Protein AF-A0A497J6I7-F1 (afdb_monomer_lite)

Secondary structure (DSSP, 8-state):
----EEEEEETT--S-EEES-EEESSSEEEEEES--S-EEES-EEES-SEEEEEE-SSGGGG--EE-TTSEETTEEEEEEES-EEEE--TT-SEEEEES-EEEEEEEEEEESSSEEEEEES-BS-EEEEEEEESSSEEEEEES-BS-EEES-EEES-SEEEEEES--S-EEES-EEES-SEEEEE-SS--B----TTT---EETT------EETTTT-EES--SB-SSPEEPBSSS--EESS-BSS---

Radius of gyration: 18.6 Å; chains: 1; bounding box: 42×43×58 Å

pLDDT: mean 95.36, std 8.93, range [33.88, 98.94]

Foldseek 3Di:
DPQFEAAEDEDPPECAEAAQEEAAQGCEAYEQYAYAAYAYAQYEFENHLAGYYFDDDDLRSLHYHYFQNYDYNNFGDAADEAEECEEDDQRHQAEHAGLYEAYEYANHEHESHQESYEAYNYENYEYAHYEQESHQEPYEHYCYEHYEYAHYEQEHHCESYEYHVYEHYEAFQYHQYHHVASYEHADYHYAQFPAPPRFGAEDNPDPADQQADDRQRPHGDGDQWGSQWAFHHHNHRYIRRTHGNDHGD

Sequence (249 aa):
MNTHWGITVATGSNCTIINNNTALNNACGIYFFETSNNTLTNNTMSGNDYNFGVGGDSLSQYIHNIDTSNKVDGKPVYYWIGRKDQQIPNDAGFVGIVNSANITVRDLTLTNNSAGVLLVYSSNSTIENVNASNNIYGIQLIDSDSNSLTNNTFSKNYYGVLLDSSSNNSIYHNNLINNTVQAQDNTGTNSWDNGYPSGGNYWSDYNGSDIFSGPYQNITGSDGIGDTPYNISGGAGAKDNYPLMEPWG

Structure (mmCIF, N/CA/C/O backbone):
data_AF-A0A497J6I7-F1
#
_entry.id   AF-A0A497J6I7-F1
#
loop_
_atom_site.group_PDB
_atom_site.id
_atom_site.type_symbol
_atom_site.label_atom_id
_atom_site.label_alt_id
_atom_site.label_comp_id
_atom_site.label_asym_id
_atom_site.label_entity_id
_atom_site.label_seq_id
_atom_site.pdbx_PDB_ins_code
_atom_site.Cartn_x
_atom_site.Cartn_y
_atom_site.Cartn_z
_atom_site.occupancy
_atom_site.B_iso_or_equiv
_atom_site.auth_seq_id
_atom_site.auth_comp_id
_atom_site.auth_asym_id
_atom_site.auth_atom_id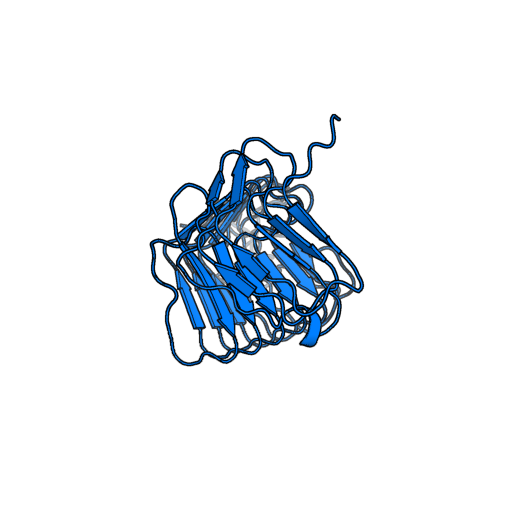
_atom_site.pdbx_PDB_model_num
ATOM 1 N N . MET A 1 1 ? -3.061 26.380 8.966 1.00 38.12 1 MET A N 1
ATOM 2 C CA . MET A 1 1 ? -3.428 24.980 9.250 1.00 38.12 1 MET A CA 1
ATOM 3 C C . MET A 1 1 ? -4.166 24.970 10.579 1.00 38.12 1 MET A C 1
ATOM 5 O O . MET A 1 1 ? -3.534 25.180 11.603 1.00 38.12 1 MET A O 1
ATOM 9 N N . ASN A 1 2 ? -5.497 24.874 10.553 1.00 33.88 2 ASN A N 1
ATOM 10 C CA . ASN A 1 2 ? -6.310 24.738 11.764 1.00 33.88 2 ASN A CA 1
ATOM 11 C C . ASN A 1 2 ? -6.364 23.248 12.114 1.00 33.88 2 ASN A C 1
ATOM 13 O O . ASN A 1 2 ? -6.991 22.477 11.395 1.00 33.88 2 ASN A O 1
ATOM 17 N N . THR A 1 3 ? -5.679 22.841 13.177 1.00 43.06 3 THR A N 1
ATOM 18 C CA . THR A 1 3 ? -5.607 21.449 13.638 1.00 43.06 3 THR A CA 1
ATOM 19 C C . THR A 1 3 ? -6.872 21.080 14.414 1.00 43.06 3 THR A C 1
ATOM 21 O O . THR A 1 3 ? -6.878 21.104 15.645 1.00 43.06 3 THR A O 1
ATOM 24 N N . HIS A 1 4 ? -7.962 20.775 13.712 1.00 59.72 4 HIS A N 1
ATOM 25 C CA . HIS A 1 4 ? -9.115 20.125 14.335 1.00 59.72 4 HIS A CA 1
ATOM 26 C C . HIS A 1 4 ? -8.846 18.622 14.331 1.00 59.72 4 HIS A C 1
ATOM 28 O O . HIS A 1 4 ? -8.881 17.993 13.278 1.00 59.72 4 HIS A O 1
ATOM 34 N N . TRP A 1 5 ? -8.492 18.070 15.486 1.00 65.88 5 TRP A N 1
ATOM 35 C CA . TRP A 1 5 ? -8.431 16.627 15.705 1.00 65.88 5 TRP A CA 1
ATOM 36 C C . TRP A 1 5 ? -9.809 16.161 16.180 1.00 65.88 5 TRP A C 1
ATOM 38 O O . TRP A 1 5 ? -10.416 16.837 17.009 1.00 65.88 5 TRP A O 1
ATOM 48 N N . GLY A 1 6 ? -10.293 15.029 15.671 1.00 73.69 6 GLY A N 1
ATOM 49 C CA . GLY A 1 6 ? -11.496 14.361 16.155 1.00 73.69 6 GLY A CA 1
ATOM 50 C C . GLY A 1 6 ? -11.226 13.711 17.510 1.00 73.69 6 GLY A C 1
ATOM 51 O O . GLY A 1 6 ? -11.365 14.346 18.551 1.00 73.69 6 GLY A O 1
ATOM 52 N N . ILE A 1 7 ? -10.810 12.445 17.511 1.00 79.44 7 ILE A N 1
ATOM 53 C CA . ILE A 1 7 ? -10.420 11.705 18.716 1.00 79.44 7 ILE A CA 1
ATOM 54 C C . ILE A 1 7 ? -9.030 11.111 18.505 1.00 79.44 7 ILE A C 1
ATOM 56 O O . ILE A 1 7 ? -8.859 10.110 17.812 1.00 79.44 7 ILE A O 1
ATOM 60 N N . THR A 1 8 ? -8.036 11.702 19.159 1.00 78.12 8 THR A N 1
ATOM 61 C CA . THR A 1 8 ? -6.690 11.127 19.234 1.00 78.12 8 THR A CA 1
ATOM 62 C C . THR A 1 8 ? -6.519 10.440 20.576 1.00 78.12 8 THR A C 1
ATOM 64 O O . THR A 1 8 ? -6.668 11.071 21.623 1.00 78.12 8 THR A O 1
ATOM 67 N N . VAL A 1 9 ? -6.177 9.154 20.549 1.00 75.88 9 VAL A N 1
ATOM 68 C CA . VAL A 1 9 ? -5.789 8.402 21.744 1.00 75.88 9 VAL A CA 1
ATOM 69 C C . VAL A 1 9 ? -4.299 8.133 21.653 1.00 75.88 9 VAL A C 1
ATOM 71 O O . VAL A 1 9 ? -3.846 7.347 20.823 1.00 75.88 9 VAL A O 1
ATOM 74 N N . ALA A 1 10 ? -3.548 8.846 22.486 1.00 77.12 10 ALA A N 1
ATOM 75 C CA . ALA A 1 10 ? -2.094 8.808 22.516 1.00 77.12 10 ALA A CA 1
ATOM 76 C C . ALA A 1 10 ? -1.575 8.144 23.800 1.00 77.12 10 ALA A C 1
ATOM 78 O O . ALA A 1 10 ? -2.287 8.087 24.811 1.00 77.12 10 ALA A O 1
ATOM 79 N N . THR A 1 11 ? -0.339 7.642 23.714 1.00 70.19 11 THR A N 1
ATOM 80 C CA . THR A 1 11 ? 0.597 7.221 24.776 1.00 70.19 11 THR A CA 1
ATOM 81 C C . THR A 1 11 ? 0.014 7.086 26.187 1.00 70.19 11 THR A C 1
ATOM 83 O O . THR A 1 11 ? -0.365 8.069 26.825 1.00 70.19 11 THR A O 1
ATOM 86 N N . GLY A 1 12 ? 0.014 5.862 26.722 1.00 60.34 12 GLY A N 1
ATOM 87 C CA . GLY A 1 12 ? -0.423 5.566 28.096 1.00 60.34 12 GLY A CA 1
ATOM 88 C C . GLY A 1 12 ? -1.932 5.345 28.263 1.00 60.34 12 GLY A C 1
ATOM 89 O O . GLY A 1 12 ? -2.361 4.838 29.299 1.00 60.34 12 GLY A O 1
ATOM 90 N N . SER A 1 13 ? -2.730 5.640 27.233 1.00 66.75 13 SER A N 1
ATOM 91 C CA . SER A 1 13 ? -4.175 5.384 27.202 1.00 66.75 13 SER A CA 1
ATOM 92 C C . SER A 1 13 ? -4.468 3.952 26.736 1.00 66.75 13 SER A C 1
ATOM 94 O O . SER A 1 13 ? -4.787 3.710 25.571 1.00 66.75 13 SER A O 1
ATOM 96 N N . ASN A 1 14 ? -4.316 2.993 27.649 1.00 73.06 14 ASN A N 1
ATOM 97 C CA . ASN A 1 14 ? -4.631 1.582 27.417 1.00 73.06 14 ASN A CA 1
ATOM 98 C C . ASN A 1 14 ? -5.998 1.228 28.011 1.00 73.06 14 ASN A C 1
ATOM 100 O O . ASN A 1 14 ? -6.396 1.798 29.027 1.00 73.06 14 ASN A O 1
ATOM 104 N N . CYS A 1 15 ? -6.687 0.249 27.423 1.00 75.62 15 CYS A N 1
ATOM 105 C CA . CYS A 1 15 ? -8.005 -0.210 27.889 1.00 75.62 15 CYS A CA 1
ATOM 106 C C . CYS A 1 15 ? -9.119 0.853 27.784 1.00 75.62 15 CYS A C 1
ATOM 108 O O . CYS A 1 15 ? -10.091 0.822 28.541 1.00 75.62 15 CYS A O 1
ATOM 110 N N . THR A 1 16 ? -9.002 1.788 26.839 1.00 80.81 16 THR A N 1
ATOM 111 C CA . THR A 1 16 ? -10.025 2.807 26.571 1.00 80.81 16 THR A CA 1
ATOM 112 C C . THR A 1 16 ? -11.168 2.210 25.754 1.00 80.81 16 THR A C 1
ATOM 114 O O . THR A 1 16 ? -10.933 1.524 24.757 1.00 80.81 16 THR A O 1
ATOM 117 N N . ILE A 1 17 ? -12.414 2.497 26.139 1.00 84.94 17 ILE A N 1
ATOM 118 C CA . ILE A 1 17 ? -13.605 2.178 25.341 1.00 84.94 17 ILE A CA 1
ATOM 119 C C . ILE A 1 17 ? -14.067 3.456 24.648 1.00 84.94 17 ILE A C 1
ATOM 121 O O . ILE A 1 17 ? -14.422 4.430 25.306 1.00 84.94 17 ILE A O 1
ATOM 125 N N . ILE A 1 18 ? -14.086 3.434 23.320 1.00 87.00 18 ILE A N 1
ATOM 126 C CA . ILE A 1 18 ? -14.566 4.529 22.483 1.00 87.00 18 ILE A CA 1
ATOM 127 C C . ILE A 1 18 ? -15.765 3.995 21.724 1.00 87.00 18 ILE A C 1
ATOM 129 O O . ILE A 1 18 ? -15.639 3.153 20.829 1.00 87.00 18 ILE A O 1
ATOM 133 N N . ASN A 1 19 ? -16.950 4.447 22.116 1.00 91.50 19 ASN A N 1
ATOM 134 C CA . ASN A 1 19 ? -18.178 3.996 21.496 1.00 91.50 19 ASN A CA 1
ATOM 135 C C . ASN A 1 19 ? -19.160 5.124 21.201 1.00 91.50 19 ASN A C 1
ATOM 137 O O . ASN A 1 19 ? -19.204 6.123 21.911 1.00 91.50 19 ASN A O 1
ATOM 141 N N . ASN A 1 20 ? -19.949 4.946 20.140 1.00 90.56 20 ASN A N 1
ATOM 142 C CA . ASN A 1 20 ? -21.012 5.875 19.741 1.00 90.56 20 ASN A CA 1
ATOM 143 C C . ASN A 1 20 ? -20.534 7.316 19.465 1.00 90.56 20 ASN A C 1
ATOM 145 O O . ASN A 1 20 ? -21.282 8.269 19.684 1.00 90.56 20 ASN A O 1
ATOM 149 N N . ASN A 1 21 ? -19.300 7.493 18.983 1.00 90.25 21 ASN A N 1
ATOM 150 C CA . ASN A 1 21 ? -18.771 8.807 18.617 1.00 90.25 21 ASN A CA 1
ATOM 151 C C . ASN A 1 21 ? -18.936 9.094 17.128 1.00 90.25 21 ASN A C 1
ATOM 153 O O . ASN A 1 21 ? -19.004 8.195 16.291 1.00 90.25 21 ASN A O 1
ATOM 157 N N . THR A 1 22 ? -18.971 10.380 16.796 1.00 91.88 22 THR A N 1
ATOM 158 C CA . THR A 1 22 ? -19.044 10.872 15.421 1.00 91.88 22 THR A CA 1
ATOM 159 C C . THR A 1 22 ? -17.959 11.924 15.215 1.00 91.88 22 THR A C 1
ATOM 161 O O . THR A 1 22 ? -18.029 13.004 15.795 1.00 91.88 22 THR A O 1
ATOM 164 N N . ALA A 1 23 ? -16.945 11.596 14.414 1.00 92.81 23 ALA A N 1
ATOM 165 C CA . ALA A 1 23 ? -15.8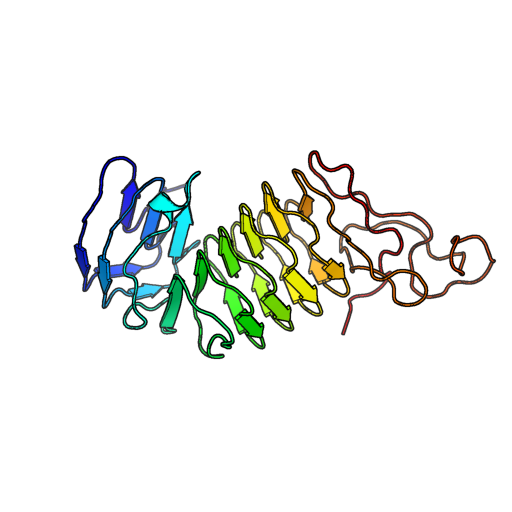38 12.479 14.058 1.00 92.81 23 ALA A CA 1
ATOM 166 C C . ALA A 1 23 ? -16.010 12.942 12.603 1.00 92.81 23 ALA A C 1
ATOM 168 O O . ALA A 1 23 ? -15.812 12.158 11.672 1.00 92.81 23 ALA A O 1
ATOM 169 N N . LEU A 1 24 ? -16.419 14.201 12.412 1.00 92.94 24 LEU A N 1
ATOM 170 C CA . LEU A 1 24 ? -16.745 14.765 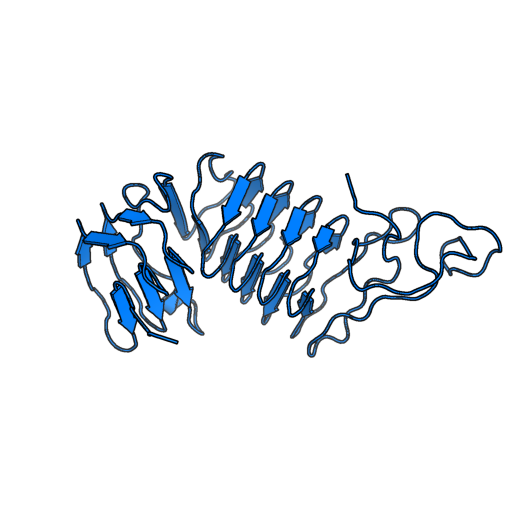11.098 1.00 92.94 24 LEU A CA 1
ATOM 171 C C . LEU A 1 24 ? -15.898 15.987 10.764 1.00 92.94 24 LEU A C 1
ATOM 173 O O . LEU A 1 24 ? -15.777 16.880 11.602 1.00 92.94 24 LEU A O 1
ATOM 177 N N . ASN A 1 25 ? -15.423 16.064 9.518 1.00 91.94 25 ASN A N 1
ATOM 178 C CA . ASN A 1 25 ? -14.759 17.246 8.952 1.00 91.94 25 ASN A CA 1
ATOM 179 C C . ASN A 1 25 ? -13.559 17.752 9.776 1.00 91.94 25 ASN A C 1
ATOM 181 O O . ASN A 1 25 ? -13.352 18.957 9.926 1.00 91.94 25 ASN A O 1
ATOM 185 N N . ASN A 1 26 ? -12.786 16.820 10.335 1.00 89.75 26 ASN A N 1
ATOM 186 C CA . ASN A 1 26 ? -11.548 17.083 11.063 1.00 89.75 26 ASN A CA 1
ATOM 187 C C . ASN A 1 26 ? -10.333 16.799 10.175 1.00 89.75 26 ASN A C 1
ATOM 189 O O . ASN A 1 26 ? -10.424 16.066 9.197 1.00 89.75 26 ASN A O 1
ATOM 193 N N . ALA A 1 27 ? -9.160 17.289 10.568 1.00 90.56 27 ALA A N 1
ATOM 194 C CA . ALA A 1 27 ? -7.906 16.851 9.956 1.00 90.56 27 ALA A CA 1
ATOM 195 C C . ALA A 1 27 ? -7.661 15.350 10.209 1.00 90.56 27 ALA A C 1
ATOM 197 O O . ALA A 1 27 ? -7.164 14.625 9.355 1.00 90.56 27 ALA A O 1
ATOM 198 N N . CYS A 1 28 ? -8.044 14.853 11.385 1.00 90.38 28 CYS A N 1
ATOM 199 C CA . CYS A 1 28 ? -7.996 13.431 11.714 1.00 90.38 28 CYS A CA 1
ATOM 200 C C . CYS A 1 28 ? -9.288 13.020 12.417 1.00 90.38 28 CYS A C 1
ATOM 202 O O . CYS A 1 28 ? -9.720 13.718 13.330 1.00 90.38 28 CYS A O 1
ATOM 204 N N . GLY A 1 29 ? -9.890 11.905 12.009 1.00 94.50 29 GLY A N 1
ATOM 205 C CA . GLY A 1 29 ? -11.078 11.322 12.620 1.00 94.50 29 GLY A CA 1
ATOM 206 C C . GLY A 1 29 ? -10.730 10.644 13.941 1.00 94.50 29 GLY A C 1
ATOM 207 O O . GLY A 1 29 ? -10.658 11.319 14.963 1.00 94.50 29 GLY A O 1
ATOM 208 N N . ILE A 1 30 ? -10.516 9.327 13.941 1.00 94.81 30 ILE A N 1
ATOM 209 C CA . ILE A 1 30 ? -10.052 8.586 15.126 1.00 94.81 30 ILE A CA 1
ATOM 210 C C . ILE A 1 30 ? -8.662 8.013 14.862 1.00 94.81 30 ILE A C 1
ATOM 212 O O . ILE A 1 30 ? -8.464 7.300 13.881 1.00 94.81 30 ILE A O 1
ATOM 216 N N . TYR A 1 31 ? -7.710 8.304 15.748 1.00 93.56 31 TYR A N 1
ATOM 217 C CA . TYR A 1 31 ? -6.329 7.853 15.602 1.00 93.56 31 TYR A CA 1
ATOM 218 C C . TYR A 1 31 ? -5.787 7.254 16.902 1.00 93.56 31 TYR A C 1
ATOM 220 O O . TYR A 1 31 ? -5.842 7.893 17.957 1.00 93.56 31 TYR A O 1
ATOM 228 N N . PHE A 1 32 ? -5.245 6.039 16.820 1.00 93.12 32 PHE A N 1
ATOM 229 C CA . PHE A 1 32 ? -4.515 5.385 17.906 1.00 93.12 32 PHE A CA 1
ATOM 230 C C . PHE A 1 32 ? -3.018 5.532 17.681 1.00 93.12 32 PHE A C 1
ATOM 232 O O . PHE A 1 32 ? -2.505 5.101 16.655 1.00 93.12 32 PHE A O 1
ATOM 239 N N . PHE A 1 33 ? -2.321 6.138 18.640 1.00 93.12 33 PHE A N 1
ATOM 240 C CA . PHE A 1 33 ? -0.879 6.345 18.564 1.00 93.12 33 PHE A CA 1
ATOM 241 C C . PHE A 1 33 ? -0.185 5.797 19.806 1.00 93.12 33 PHE A C 1
ATOM 243 O O . PHE A 1 33 ? -0.395 6.306 20.909 1.00 93.12 33 PHE A O 1
ATOM 250 N N . GLU A 1 34 ? 0.625 4.756 19.619 1.00 92.38 34 GLU A N 1
ATOM 251 C CA . GLU A 1 34 ? 1.416 4.117 20.674 1.00 92.38 34 GLU A CA 1
ATOM 252 C C . GLU A 1 34 ? 0.553 3.668 21.871 1.00 92.38 34 GLU A C 1
ATOM 254 O O . GLU A 1 34 ? 0.910 3.833 23.042 1.00 92.38 34 GLU A O 1
ATOM 259 N N . THR A 1 35 ? -0.622 3.100 21.584 1.00 91.19 35 THR A N 1
ATOM 260 C CA . THR A 1 35 ? -1.576 2.614 22.597 1.00 91.19 35 THR A CA 1
ATOM 261 C C . THR A 1 35 ? -1.961 1.169 22.348 1.00 91.19 35 THR A C 1
ATOM 263 O O . THR A 1 35 ? -1.766 0.665 21.257 1.00 91.19 35 THR A O 1
ATOM 266 N N . SER A 1 36 ? -2.520 0.487 23.345 1.00 94.06 36 SER A N 1
ATOM 267 C CA . SER A 1 36 ? -2.885 -0.930 23.243 1.00 94.06 36 SER A CA 1
ATOM 268 C C . SER A 1 36 ? -4.217 -1.228 23.927 1.00 94.06 36 SER A C 1
ATOM 270 O O . SER A 1 36 ? -4.673 -0.488 24.801 1.00 94.06 36 SER A O 1
ATOM 272 N N . ASN A 1 37 ? -4.841 -2.347 23.564 1.00 92.81 37 ASN A N 1
ATOM 273 C CA . ASN A 1 37 ? -6.022 -2.908 24.229 1.00 92.81 37 ASN A CA 1
ATOM 274 C C . ASN A 1 37 ? -7.249 -1.977 24.264 1.00 92.81 37 ASN A C 1
ATOM 276 O O . ASN A 1 37 ? -8.107 -2.094 25.136 1.00 92.81 37 ASN A O 1
ATOM 280 N N . ASN A 1 38 ? -7.348 -1.044 23.318 1.00 93.44 38 ASN A N 1
ATOM 281 C CA . ASN A 1 38 ? -8.515 -0.170 23.183 1.00 93.44 38 ASN A CA 1
ATOM 282 C C . ASN A 1 38 ? -9.666 -0.889 22.470 1.00 93.44 38 ASN A C 1
ATOM 284 O O . ASN A 1 38 ? -9.432 -1.709 21.585 1.00 93.44 38 ASN A O 1
ATOM 288 N N . THR A 1 39 ? -10.903 -0.571 22.852 1.00 95.44 39 THR A N 1
ATOM 289 C CA . THR A 1 39 ? -12.122 -1.076 22.207 1.00 95.44 39 THR A CA 1
ATOM 290 C C . THR A 1 39 ? -12.814 0.046 21.446 1.00 95.44 39 THR A C 1
ATOM 292 O O . THR A 1 39 ? -13.151 1.071 22.037 1.00 95.44 39 THR A O 1
ATOM 295 N N . LEU A 1 40 ? -13.063 -0.164 20.155 1.00 96.44 40 LEU A N 1
ATOM 296 C CA . LEU A 1 40 ? -13.746 0.779 19.275 1.00 96.44 40 LEU A CA 1
ATOM 297 C C . LEU A 1 40 ? -15.024 0.117 18.751 1.00 96.44 40 LEU A C 1
ATOM 299 O O . LEU A 1 40 ? -14.945 -0.926 18.104 1.00 96.44 40 LEU A O 1
ATOM 303 N N . THR A 1 41 ? -16.197 0.693 19.033 1.00 97.81 41 THR A N 1
ATOM 304 C CA . THR A 1 41 ? -17.500 0.167 18.565 1.00 97.81 41 THR A CA 1
ATOM 305 C C . THR A 1 41 ? -18.494 1.286 18.241 1.00 97.81 41 THR A C 1
ATOM 307 O O . THR A 1 41 ? -18.599 2.268 18.964 1.00 97.81 41 THR A O 1
ATOM 310 N N . ASN A 1 42 ? -19.286 1.138 17.184 1.00 97.25 42 ASN A N 1
ATOM 311 C CA . ASN A 1 42 ? -20.360 2.053 16.783 1.00 97.25 42 ASN A CA 1
ATOM 312 C C . ASN A 1 42 ? -19.908 3.506 16.550 1.00 97.25 42 ASN A C 1
ATOM 314 O O . ASN A 1 42 ? -20.669 4.438 16.804 1.00 97.25 42 ASN A O 1
ATOM 318 N N . ASN A 1 43 ? -18.675 3.728 16.090 1.00 97.25 43 ASN A N 1
ATOM 319 C CA . ASN A 1 43 ? -18.192 5.072 15.771 1.00 97.25 43 ASN A CA 1
ATOM 320 C C . ASN A 1 43 ? -18.320 5.381 14.277 1.00 97.25 43 ASN A C 1
ATOM 322 O O . ASN A 1 43 ? -18.160 4.502 13.433 1.00 97.25 43 ASN A O 1
ATOM 326 N N . THR A 1 44 ? -18.567 6.645 13.944 1.00 97.19 44 THR A N 1
ATOM 327 C CA . THR A 1 44 ? -18.623 7.141 12.563 1.00 97.19 44 THR A CA 1
ATOM 328 C C . THR A 1 44 ? -17.525 8.171 12.332 1.00 97.19 44 THR A C 1
ATOM 330 O O . THR A 1 44 ? -17.457 9.174 13.038 1.00 97.19 44 THR A O 1
ATOM 333 N N . MET A 1 45 ? -16.684 7.936 11.330 1.00 97.38 45 MET A N 1
ATOM 334 C CA . MET A 1 45 ? -15.668 8.866 10.839 1.00 97.38 45 MET A CA 1
ATOM 335 C C . MET A 1 45 ? -16.016 9.206 9.394 1.00 97.38 45 MET A C 1
ATOM 337 O O . MET A 1 45 ? -16.141 8.298 8.573 1.00 97.38 45 MET A O 1
ATOM 341 N N . SER A 1 46 ? -16.242 10.481 9.081 1.00 96.75 46 SER A N 1
ATOM 342 C CA . SER A 1 46 ? -16.553 10.873 7.704 1.00 96.75 46 SER A CA 1
ATOM 343 C C . SER A 1 46 ? -16.144 12.301 7.374 1.00 96.75 46 SER A C 1
ATOM 345 O O . SER A 1 46 ? -16.206 13.193 8.222 1.00 96.75 46 SER A O 1
ATOM 347 N N . GLY A 1 47 ? -15.727 12.512 6.125 1.00 94.69 47 GLY A N 1
ATOM 348 C CA . GLY A 1 47 ? -15.315 13.824 5.622 1.00 94.69 47 GLY A CA 1
ATOM 349 C C . GLY A 1 47 ? -14.073 14.399 6.307 1.00 94.69 47 GLY A C 1
ATOM 350 O O . GLY A 1 47 ? -13.837 15.597 6.206 1.00 94.69 47 GLY A O 1
ATOM 351 N N . ASN A 1 48 ? -13.309 13.582 7.038 1.00 95.88 48 ASN A N 1
ATOM 352 C CA . ASN A 1 48 ? -12.035 14.001 7.618 1.00 95.88 48 ASN A CA 1
ATOM 353 C C . ASN A 1 48 ? -10.925 13.908 6.559 1.00 95.88 48 ASN A C 1
ATOM 355 O O . ASN A 1 48 ? -11.036 13.083 5.652 1.00 95.88 48 ASN A O 1
ATOM 359 N N . ASP A 1 49 ? -9.838 14.673 6.707 1.00 94.94 49 ASP A N 1
ATOM 360 C CA . ASP A 1 49 ? -8.671 14.519 5.818 1.00 94.94 49 ASP A CA 1
ATOM 361 C C . ASP A 1 49 ? -8.093 13.095 5.955 1.00 94.94 49 ASP A C 1
ATOM 363 O O . ASP A 1 49 ? -7.798 12.438 4.959 1.00 94.94 49 ASP A O 1
ATOM 367 N N . TYR A 1 50 ? -8.034 12.580 7.193 1.00 96.12 50 TYR A N 1
ATOM 368 C CA . TYR A 1 50 ? -7.746 11.176 7.498 1.00 96.12 50 TYR A CA 1
ATOM 369 C C . TYR A 1 50 ? -8.765 10.612 8.498 1.00 96.12 50 TYR A C 1
ATOM 371 O O . TYR A 1 50 ? -8.798 11.018 9.655 1.00 96.12 50 TYR A O 1
ATOM 379 N N . ASN A 1 51 ? -9.612 9.672 8.087 1.00 97.75 51 ASN A N 1
ATOM 380 C CA . ASN A 1 51 ? -10.721 9.149 8.882 1.00 97.75 51 ASN A CA 1
ATOM 381 C C . ASN A 1 51 ? -10.276 8.243 10.031 1.00 97.75 51 ASN A C 1
ATOM 383 O O . ASN A 1 51 ? -10.670 8.482 11.173 1.00 97.75 51 ASN A O 1
ATOM 387 N N . PHE A 1 52 ? -9.488 7.209 9.739 1.00 97.56 52 PHE A N 1
ATOM 388 C CA . PHE A 1 52 ? -9.044 6.251 10.745 1.00 97.56 52 PHE A CA 1
ATOM 389 C C . PHE A 1 52 ? -7.555 5.934 10.614 1.00 97.56 52 PHE A C 1
ATOM 391 O O . PHE A 1 52 ? -7.008 5.922 9.507 1.00 97.56 52 PHE A O 1
ATOM 398 N N . GLY A 1 53 ? -6.908 5.671 11.751 1.00 96.75 53 GLY A N 1
ATOM 399 C CA . GLY A 1 53 ? -5.526 5.225 11.770 1.00 96.75 53 GLY A CA 1
ATOM 400 C C . GLY A 1 53 ? -5.065 4.600 13.076 1.00 96.75 53 GLY A C 1
ATOM 401 O O . GLY A 1 53 ? -5.590 4.879 14.155 1.00 96.75 53 GLY A O 1
ATOM 402 N N . VAL A 1 54 ? -4.051 3.751 12.950 1.00 96.56 54 VAL A N 1
ATOM 403 C CA . VAL A 1 54 ? -3.334 3.125 14.061 1.00 96.56 54 VAL A CA 1
ATOM 404 C C . VAL A 1 54 ? -1.845 3.220 13.754 1.00 96.56 54 VAL A C 1
ATOM 406 O O . VAL A 1 54 ? -1.433 2.873 12.650 1.00 96.56 54 VAL A O 1
ATOM 409 N N . GLY A 1 55 ? -1.054 3.687 14.714 1.00 94.94 55 GLY A N 1
ATOM 410 C CA . GLY A 1 55 ? 0.399 3.761 14.620 1.00 94.94 55 GLY A CA 1
ATOM 411 C C . GLY A 1 55 ? 1.071 3.388 15.938 1.00 94.94 55 GLY A C 1
ATOM 412 O O . GLY A 1 55 ? 0.547 3.661 17.019 1.00 94.94 55 GLY A O 1
ATOM 413 N N . GLY A 1 56 ? 2.242 2.775 15.835 1.00 94.31 56 GLY A N 1
ATOM 414 C CA . GLY A 1 56 ? 3.082 2.341 16.945 1.00 94.31 56 GLY A CA 1
ATOM 415 C C . GLY A 1 56 ? 4.318 1.586 16.450 1.00 94.31 56 GLY A C 1
ATOM 416 O O . GLY A 1 56 ? 4.450 1.309 15.259 1.00 94.31 56 GLY A O 1
ATOM 417 N N . ASP A 1 57 ? 5.180 1.203 17.382 1.00 92.25 57 ASP A N 1
ATOM 418 C CA . ASP A 1 57 ? 6.506 0.629 17.114 1.00 92.25 57 ASP A CA 1
ATOM 419 C C . ASP A 1 57 ? 6.617 -0.850 17.520 1.00 92.25 57 ASP A C 1
ATOM 421 O O . ASP A 1 57 ? 7.656 -1.482 17.356 1.00 92.25 57 ASP A O 1
ATOM 425 N N . SER A 1 58 ? 5.569 -1.417 18.122 1.00 95.81 58 SER A N 1
ATOM 426 C CA . SER A 1 58 ? 5.574 -2.797 18.613 1.00 95.81 58 SER A CA 1
ATOM 427 C C . SER A 1 58 ? 4.228 -3.473 18.405 1.00 95.81 58 SER A C 1
ATOM 429 O O . SER A 1 58 ? 3.184 -2.822 18.444 1.00 95.81 58 SER A O 1
ATOM 431 N N . LEU A 1 59 ? 4.231 -4.803 18.258 1.00 96.94 59 LEU A N 1
ATOM 432 C CA . LEU A 1 59 ? 3.013 -5.588 18.028 1.00 96.94 59 LEU A CA 1
ATOM 433 C C . LEU A 1 59 ? 1.885 -5.260 19.017 1.00 96.94 59 LEU A C 1
ATOM 435 O O . LEU A 1 59 ? 0.735 -5.122 18.612 1.00 96.94 59 LEU A O 1
ATOM 439 N N . SER A 1 60 ? 2.196 -5.115 20.309 1.00 96.06 60 SER A N 1
ATOM 440 C CA . SER A 1 60 ? 1.194 -4.850 21.351 1.00 96.06 60 SER A CA 1
ATOM 441 C C . SER A 1 60 ? 0.420 -3.548 21.121 1.00 96.06 60 SER A C 1
ATOM 443 O O . SER A 1 60 ? -0.752 -3.477 21.491 1.00 96.06 60 SER A O 1
ATOM 445 N N . GLN A 1 61 ? 1.033 -2.556 20.469 1.00 95.94 61 GLN A N 1
ATOM 446 C CA . GLN A 1 61 ? 0.410 -1.272 20.140 1.00 95.94 61 GLN A CA 1
ATOM 447 C C . GLN A 1 61 ? -0.518 -1.333 18.916 1.00 95.94 61 GLN A C 1
ATOM 449 O O . GLN A 1 61 ? -1.162 -0.349 18.576 1.00 95.94 61 GLN A O 1
ATOM 454 N N . TYR A 1 62 ? -0.604 -2.492 18.263 1.00 96.94 62 TYR A N 1
ATOM 455 C CA . TYR A 1 62 ? -1.570 -2.781 17.204 1.00 96.94 62 TYR A CA 1
ATOM 456 C C . TYR A 1 62 ? -2.635 -3.791 17.663 1.00 96.94 62 TYR A C 1
ATOM 458 O O . TYR A 1 62 ? -3.483 -4.224 16.885 1.00 96.94 62 TYR A O 1
ATOM 466 N N . ILE A 1 63 ? -2.630 -4.193 18.939 1.00 96.88 63 ILE A N 1
ATOM 467 C CA . ILE A 1 63 ? -3.655 -5.087 19.484 1.00 96.88 63 ILE A CA 1
ATOM 468 C C . ILE A 1 63 ? -4.810 -4.254 20.040 1.00 96.88 63 ILE A C 1
ATOM 470 O O . ILE A 1 63 ? -4.773 -3.781 21.177 1.00 96.88 63 ILE A O 1
ATOM 474 N N . HIS A 1 64 ? -5.861 -4.102 19.233 1.00 96.69 64 HIS A N 1
ATOM 475 C CA . HIS A 1 64 ? -7.097 -3.399 19.580 1.00 96.69 64 HIS A CA 1
ATOM 476 C C . HIS A 1 64 ? -8.336 -4.246 19.270 1.00 96.69 64 HIS A C 1
ATOM 478 O O . HIS A 1 64 ? -8.351 -5.041 18.335 1.00 96.69 64 HIS A O 1
ATOM 484 N N . ASN A 1 65 ? -9.413 -4.041 20.024 1.00 96.62 65 ASN A N 1
ATOM 485 C CA . ASN A 1 65 ? -10.711 -4.642 19.747 1.00 96.62 65 ASN A CA 1
ATOM 486 C C . ASN A 1 65 ? -11.563 -3.677 18.910 1.00 96.62 65 ASN A C 1
ATOM 488 O O . ASN A 1 65 ? -12.267 -2.825 19.453 1.00 96.62 65 ASN A O 1
ATOM 492 N N . ILE A 1 66 ? -11.459 -3.779 17.587 1.00 97.81 66 ILE A N 1
ATOM 493 C CA . ILE A 1 66 ? -12.149 -2.903 16.635 1.00 97.81 66 ILE A CA 1
ATOM 494 C C . ILE A 1 66 ? -13.042 -3.770 15.759 1.00 97.81 66 ILE A C 1
ATOM 496 O O . ILE A 1 66 ? -12.549 -4.596 14.993 1.00 97.81 66 ILE A O 1
ATOM 500 N N . ASP A 1 67 ? -14.354 -3.591 15.877 1.00 97.88 67 ASP A N 1
ATOM 501 C CA . ASP A 1 67 ? -15.318 -4.348 15.084 1.00 97.88 67 ASP A CA 1
ATOM 502 C C . ASP A 1 67 ? -15.872 -3.542 13.894 1.00 97.88 67 ASP A C 1
ATOM 504 O O . ASP A 1 67 ? -15.641 -2.337 13.735 1.00 97.88 67 ASP A O 1
ATOM 508 N N . THR A 1 68 ? -16.648 -4.229 13.058 1.00 98.56 68 THR A N 1
ATOM 509 C CA . THR A 1 68 ? -17.249 -3.689 11.832 1.00 98.56 68 THR A CA 1
ATOM 510 C C . THR A 1 68 ? -18.420 -2.738 12.086 1.00 98.56 68 THR A C 1
ATOM 512 O O . THR A 1 68 ? -19.005 -2.224 11.134 1.00 98.56 68 THR A O 1
ATOM 515 N N . SER A 1 69 ? -18.804 -2.497 13.346 1.00 98.44 69 SER A N 1
ATOM 516 C CA . SER A 1 69 ? -19.813 -1.480 13.664 1.00 98.44 69 SER A CA 1
ATOM 517 C C . SER A 1 69 ? -19.257 -0.058 13.530 1.00 98.44 69 SER A C 1
ATOM 519 O O . SER A 1 69 ? -20.026 0.897 13.406 1.00 98.44 69 SER A O 1
ATOM 521 N N . ASN A 1 70 ? -17.927 0.087 13.496 1.00 98.50 70 ASN A N 1
ATOM 522 C CA . ASN A 1 70 ? -17.262 1.340 13.160 1.00 98.50 70 ASN A CA 1
ATOM 523 C C . ASN A 1 70 ? -17.259 1.573 11.655 1.00 98.50 70 ASN A C 1
ATOM 525 O O . ASN A 1 70 ? -17.030 0.646 10.875 1.00 98.50 70 ASN A O 1
ATOM 529 N N . LYS A 1 71 ? -17.476 2.827 11.258 1.00 98.44 71 LYS A N 1
ATOM 530 C CA . LYS A 1 71 ? -17.640 3.204 9.859 1.00 98.44 71 LYS A CA 1
ATOM 531 C C . LYS A 1 71 ? -16.726 4.343 9.444 1.00 98.44 71 LYS A C 1
ATOM 533 O O . LYS A 1 71 ? -16.728 5.389 10.088 1.00 98.44 71 LYS A O 1
ATOM 538 N N . VAL A 1 72 ? -16.039 4.154 8.324 1.00 98.19 72 VAL A N 1
ATOM 539 C CA . VAL A 1 72 ? -15.337 5.191 7.561 1.00 98.19 72 VAL A CA 1
ATOM 540 C C . VAL A 1 72 ? -16.179 5.508 6.331 1.00 98.19 72 VAL A C 1
ATOM 542 O O . VAL A 1 72 ? -16.446 4.618 5.528 1.00 98.19 72 VAL A O 1
ATOM 545 N N . ASP A 1 73 ? -16.668 6.743 6.220 1.00 97.50 73 ASP A N 1
ATOM 546 C CA . ASP A 1 73 ? -17.529 7.200 5.116 1.00 97.50 73 ASP A CA 1
ATOM 547 C C . ASP A 1 73 ? -18.702 6.240 4.824 1.00 97.50 73 ASP A C 1
ATOM 549 O O . ASP A 1 73 ? -19.042 5.915 3.687 1.00 97.50 73 ASP A O 1
ATOM 553 N N . GLY A 1 74 ? -19.322 5.745 5.900 1.00 97.88 74 GLY A N 1
ATOM 554 C CA . GLY A 1 74 ? -20.459 4.823 5.845 1.00 97.88 74 GLY A CA 1
ATOM 555 C C . GLY A 1 74 ? -20.101 3.347 5.630 1.00 97.88 74 GLY A C 1
ATOM 556 O O . GLY A 1 74 ? -20.989 2.503 5.774 1.00 97.88 74 GLY A O 1
ATOM 557 N N . LYS A 1 75 ? -18.832 3.024 5.361 1.00 98.62 75 LYS A N 1
ATOM 558 C CA . LYS A 1 75 ? -18.325 1.666 5.118 1.00 98.62 75 LYS A CA 1
ATOM 559 C C . LYS A 1 75 ? -17.667 1.045 6.357 1.00 98.62 75 LYS A C 1
ATOM 561 O O . LYS A 1 75 ? -17.032 1.784 7.108 1.00 98.62 75 LYS A O 1
ATOM 566 N N . PRO A 1 76 ? -17.761 -0.277 6.583 1.00 98.69 76 PRO A N 1
ATOM 567 C CA . PRO A 1 76 ? -17.166 -0.919 7.754 1.00 98.69 76 PRO A CA 1
ATOM 568 C C . PRO A 1 76 ? -15.639 -0.797 7.828 1.00 98.69 76 PRO A C 1
ATOM 570 O O . PRO A 1 76 ? -14.936 -0.877 6.818 1.00 98.69 76 PRO A O 1
ATOM 573 N N . VAL A 1 77 ? -15.122 -0.669 9.048 1.00 98.75 77 VAL A N 1
ATOM 574 C CA . VAL A 1 77 ? -13.700 -0.870 9.353 1.00 98.75 77 VAL A CA 1
ATOM 575 C C . VAL A 1 77 ? -13.437 -2.366 9.517 1.00 98.75 77 VAL A C 1
ATOM 577 O O . VAL A 1 77 ? -14.028 -3.007 10.386 1.00 98.75 77 VAL A O 1
ATOM 580 N N . TYR A 1 78 ? -12.526 -2.919 8.717 1.00 98.81 78 TYR A N 1
ATOM 581 C CA . TYR A 1 78 ? -12.034 -4.284 8.894 1.00 98.81 78 TYR A CA 1
ATOM 582 C C . TYR A 1 78 ? -10.656 -4.246 9.547 1.00 98.81 78 TYR A C 1
ATOM 584 O O . TYR A 1 78 ? -9.654 -3.965 8.895 1.00 98.81 78 TYR A O 1
ATOM 592 N N . TYR A 1 79 ? -10.618 -4.525 10.850 1.00 98.69 79 TYR A N 1
ATOM 593 C CA . TYR A 1 79 ? -9.389 -4.628 11.633 1.00 98.69 79 TYR A CA 1
ATOM 594 C C . TYR A 1 79 ? -9.219 -6.068 12.123 1.00 98.69 79 TYR A C 1
ATOM 596 O O . TYR A 1 79 ? -9.895 -6.520 13.048 1.00 98.69 79 TYR A O 1
ATOM 604 N N . TRP A 1 80 ? -8.385 -6.838 11.437 1.00 98.56 80 TRP A N 1
ATOM 605 C CA . TRP A 1 80 ? -8.220 -8.268 11.657 1.00 98.56 80 TRP A CA 1
ATOM 606 C C . TRP A 1 80 ? -6.936 -8.562 12.417 1.00 98.56 80 TRP A C 1
ATOM 608 O O . TRP A 1 80 ? -5.853 -8.183 11.990 1.00 98.56 80 TRP A O 1
ATOM 618 N N . ILE A 1 81 ? -7.075 -9.288 13.526 1.00 98.62 81 ILE A N 1
ATOM 619 C CA . ILE A 1 81 ? -5.962 -9.758 14.351 1.00 98.62 81 ILE A CA 1
ATOM 620 C C . ILE A 1 81 ? -5.973 -11.285 14.357 1.00 98.62 81 ILE A C 1
ATOM 622 O O . ILE A 1 81 ? -7.019 -11.882 14.628 1.00 98.62 81 ILE A O 1
ATOM 626 N N . GLY A 1 82 ? -4.830 -11.923 14.093 1.00 98.50 82 GLY A N 1
ATOM 627 C CA . GLY A 1 82 ? -4.707 -13.381 14.213 1.00 98.50 82 GLY A CA 1
ATOM 628 C C . GLY A 1 82 ? -5.534 -14.167 13.194 1.00 98.50 82 GLY A C 1
ATOM 629 O O . GLY A 1 82 ? -5.947 -15.292 13.482 1.00 98.50 82 GLY A O 1
ATOM 630 N N . ARG A 1 83 ? -5.855 -13.571 12.040 1.00 98.50 83 ARG A N 1
ATOM 631 C CA . ARG A 1 83 ? -6.663 -14.212 10.994 1.00 98.50 83 ARG A CA 1
ATOM 632 C C . ARG A 1 83 ? -5.782 -14.969 10.009 1.00 98.50 83 ARG A C 1
ATOM 634 O O . ARG A 1 83 ? -4.604 -14.655 9.835 1.00 98.50 83 ARG A O 1
ATOM 641 N N . LYS A 1 84 ? -6.369 -15.981 9.370 1.00 98.69 84 LYS A N 1
ATOM 642 C CA . LYS A 1 84 ? -5.681 -16.806 8.384 1.00 98.69 84 LYS A CA 1
ATOM 643 C C . LYS A 1 84 ? -6.625 -17.352 7.317 1.00 98.69 84 LYS A C 1
ATOM 645 O O . LYS A 1 84 ? -7.746 -17.711 7.659 1.00 98.69 84 LYS A O 1
ATOM 650 N N . ASP A 1 85 ? -6.135 -17.470 6.081 1.00 98.62 85 ASP A N 1
ATOM 651 C CA . ASP A 1 85 ? -6.820 -18.103 4.939 1.00 98.62 85 ASP A CA 1
ATOM 652 C C . ASP A 1 85 ? -8.172 -17.435 4.624 1.00 98.62 85 ASP A C 1
ATOM 654 O O . ASP A 1 85 ? -9.193 -18.098 4.425 1.00 98.62 85 ASP A O 1
ATOM 658 N N . GLN A 1 86 ? -8.205 -16.101 4.648 1.00 98.50 86 GLN A N 1
ATOM 659 C CA . GLN A 1 86 ? -9.439 -15.324 4.522 1.00 98.50 86 GLN A CA 1
ATOM 660 C C . GLN A 1 86 ? -9.266 -14.113 3.612 1.00 98.50 86 GLN A C 1
ATOM 662 O O . GLN A 1 86 ? -8.204 -13.505 3.548 1.00 98.50 86 GLN A O 1
ATOM 667 N N . GLN A 1 87 ? -10.355 -13.721 2.958 1.00 98.75 87 GLN A N 1
ATOM 668 C CA . GLN A 1 87 ? -10.415 -12.513 2.147 1.00 98.75 87 GLN A CA 1
ATOM 669 C C . GLN A 1 87 ? -11.183 -11.410 2.879 1.00 98.75 87 GLN A C 1
ATOM 671 O O . GLN A 1 87 ? -12.294 -11.649 3.359 1.00 98.75 87 GLN A O 1
ATOM 676 N N . ILE A 1 88 ? -10.625 -10.199 2.900 1.00 98.75 88 ILE A N 1
ATOM 677 C CA . ILE A 1 88 ? -11.320 -8.998 3.370 1.00 98.75 88 ILE A CA 1
ATOM 678 C C . ILE A 1 88 ? -12.547 -8.729 2.480 1.00 98.75 88 ILE A C 1
ATOM 680 O O . ILE A 1 88 ? -12.413 -8.714 1.252 1.00 98.75 88 ILE A O 1
ATOM 684 N N . PRO A 1 89 ? -13.741 -8.504 3.057 1.00 98.56 89 PRO A N 1
ATOM 685 C CA . PRO A 1 89 ? -14.919 -8.145 2.275 1.00 98.56 89 PRO A CA 1
ATOM 686 C C . PRO A 1 89 ? -14.729 -6.859 1.456 1.00 98.56 89 PRO A C 1
ATOM 688 O O . PRO A 1 89 ? -14.057 -5.917 1.875 1.00 98.56 89 PRO A O 1
ATOM 691 N N . ASN A 1 90 ? -15.363 -6.810 0.285 1.00 97.06 90 ASN A N 1
ATOM 692 C CA . ASN A 1 90 ? -15.187 -5.751 -0.717 1.00 97.06 90 ASN A CA 1
ATOM 693 C C . ASN A 1 90 ? -15.938 -4.438 -0.408 1.00 97.06 90 ASN A C 1
ATOM 695 O O . ASN A 1 90 ? -16.000 -3.541 -1.246 1.00 97.06 90 ASN A O 1
ATOM 699 N N . ASP A 1 91 ? -16.511 -4.307 0.787 1.00 98.19 91 ASP A N 1
ATOM 700 C CA . ASP A 1 91 ? -17.211 -3.109 1.248 1.00 98.19 91 ASP A CA 1
ATOM 701 C C . ASP A 1 91 ? -16.410 -2.307 2.284 1.00 98.19 91 ASP A C 1
ATOM 703 O O . ASP A 1 91 ? -16.952 -1.382 2.883 1.00 98.19 91 ASP A O 1
ATOM 707 N N . ALA A 1 92 ? -15.124 -2.620 2.481 1.00 98.62 92 ALA A N 1
ATOM 708 C CA . ALA A 1 92 ? -14.266 -1.971 3.468 1.00 98.62 92 ALA A CA 1
ATOM 709 C C . ALA A 1 92 ? -14.107 -0.453 3.251 1.00 98.62 92 ALA A C 1
ATOM 711 O O . ALA A 1 92 ? -13.915 0.028 2.132 1.00 98.62 92 ALA A O 1
ATOM 712 N N . GLY A 1 93 ? -14.140 0.300 4.354 1.00 98.06 93 GLY A N 1
ATOM 713 C CA . GLY A 1 93 ? -13.720 1.707 4.423 1.00 98.06 93 GLY A CA 1
ATOM 714 C C . GLY A 1 93 ? -12.290 1.887 4.942 1.00 98.06 93 GLY A C 1
ATOM 715 O O . GLY A 1 93 ? -11.655 2.901 4.665 1.00 98.06 93 GLY A O 1
ATOM 716 N N . PHE A 1 94 ? -11.779 0.890 5.667 1.00 98.50 94 PHE A N 1
ATOM 717 C CA . PHE A 1 94 ? -10.399 0.792 6.142 1.00 98.50 94 PHE A CA 1
ATOM 718 C C . PHE A 1 94 ? -10.024 -0.682 6.314 1.00 98.50 94 PHE A C 1
ATOM 720 O O . PHE A 1 94 ? -10.873 -1.483 6.722 1.00 98.50 94 PHE A O 1
ATOM 727 N N . VAL A 1 95 ? -8.758 -1.019 6.052 1.00 98.88 95 VAL A N 1
ATOM 728 C CA . VAL A 1 95 ? -8.216 -2.373 6.218 1.00 98.88 95 VAL A CA 1
ATOM 729 C C . VAL A 1 95 ? -6.957 -2.339 7.083 1.00 98.88 95 VAL A C 1
ATOM 731 O O . VAL A 1 95 ? -5.930 -1.799 6.680 1.00 98.88 95 VAL A O 1
ATOM 734 N N . GLY A 1 96 ? -7.034 -2.958 8.262 1.00 98.75 96 GLY A N 1
ATOM 735 C CA . GLY A 1 96 ? -5.888 -3.241 9.124 1.00 98.75 96 GLY A CA 1
ATOM 736 C C . GLY A 1 96 ? -5.747 -4.742 9.344 1.00 98.75 96 GLY A C 1
ATOM 737 O O . GLY A 1 96 ? -6.706 -5.401 9.739 1.00 98.75 96 GLY A O 1
ATOM 738 N N . ILE A 1 97 ? -4.564 -5.284 9.083 1.00 98.81 97 ILE A N 1
ATOM 739 C CA . ILE A 1 97 ? -4.244 -6.707 9.186 1.00 98.81 97 ILE A CA 1
ATOM 740 C C . ILE A 1 97 ? -3.035 -6.837 10.107 1.00 98.81 97 ILE A C 1
ATOM 742 O O . ILE A 1 97 ? -1.942 -6.376 9.791 1.00 98.81 97 ILE A O 1
ATOM 746 N N . VAL A 1 98 ? -3.241 -7.444 11.269 1.00 98.81 98 VAL A N 1
ATOM 747 C CA . VAL A 1 98 ? -2.248 -7.523 12.341 1.00 98.81 98 VAL A CA 1
ATOM 748 C C . VAL A 1 98 ? -2.031 -8.981 12.717 1.00 98.81 98 VAL A C 1
ATOM 750 O O . VAL A 1 98 ? -2.995 -9.724 12.921 1.00 98.81 98 VAL A O 1
ATOM 753 N N . ASN A 1 99 ? -0.772 -9.406 12.835 1.00 98.69 99 ASN A N 1
ATOM 754 C CA . ASN A 1 99 ? -0.397 -10.761 13.248 1.00 98.69 99 ASN A CA 1
ATOM 755 C C . ASN A 1 99 ? -1.190 -11.856 12.509 1.00 98.69 99 ASN A C 1
ATOM 757 O O . ASN A 1 99 ? -1.769 -12.748 13.129 1.00 98.69 99 ASN A O 1
ATOM 761 N N . SER A 1 100 ? -1.337 -11.713 11.193 1.00 98.81 100 SER A N 1
ATOM 762 C CA . SER A 1 100 ? -2.203 -12.552 10.361 1.00 98.81 100 SER A CA 1
ATOM 763 C C . SER A 1 100 ? -1.416 -13.143 9.192 1.00 98.81 100 SER A C 1
ATOM 765 O O . SER A 1 100 ? -0.339 -12.660 8.844 1.00 98.81 100 SER A O 1
ATOM 767 N N . ALA A 1 101 ? -1.926 -14.209 8.580 1.00 98.81 101 ALA A N 1
ATOM 768 C CA . ALA A 1 101 ? -1.219 -14.887 7.496 1.00 98.81 101 ALA A CA 1
ATOM 769 C C . ALA A 1 101 ? -2.156 -15.309 6.369 1.00 98.81 101 ALA A C 1
ATOM 771 O O . ALA A 1 101 ? -3.262 -15.756 6.640 1.00 98.81 101 ALA A O 1
ATOM 772 N N . ASN A 1 102 ? -1.710 -15.250 5.116 1.00 98.75 102 ASN A N 1
ATOM 773 C CA . ASN A 1 102 ? -2.526 -15.673 3.973 1.00 98.75 102 ASN A CA 1
ATOM 774 C C . ASN A 1 102 ? -3.890 -14.964 3.921 1.00 98.75 102 ASN A C 1
ATOM 776 O O . ASN A 1 102 ? -4.950 -15.597 3.888 1.00 98.75 102 ASN A O 1
ATOM 780 N N . ILE A 1 103 ? -3.851 -13.632 3.996 1.00 98.88 103 ILE A N 1
ATOM 781 C CA . ILE A 1 103 ? -5.025 -12.779 3.828 1.00 98.88 103 ILE A CA 1
ATOM 782 C C . ILE A 1 103 ? -5.064 -12.244 2.399 1.00 98.88 103 ILE A C 1
ATOM 784 O O . ILE A 1 103 ? -4.040 -11.840 1.855 1.00 98.88 103 ILE A O 1
ATOM 788 N N . THR A 1 104 ? -6.250 -12.205 1.799 1.00 98.94 104 THR A N 1
ATOM 789 C CA . THR A 1 104 ? -6.467 -11.566 0.495 1.00 98.94 104 THR A CA 1
ATOM 790 C C . THR A 1 104 ? -7.191 -10.235 0.674 1.00 98.94 104 THR A C 1
ATOM 792 O O . THR A 1 104 ? -8.268 -10.181 1.272 1.00 98.94 104 THR A O 1
ATOM 795 N N . VAL A 1 105 ? -6.632 -9.162 0.122 1.00 98.94 105 VAL A N 1
ATOM 796 C CA . VAL A 1 105 ? -7.258 -7.839 0.019 1.00 98.94 105 VAL A CA 1
ATOM 797 C C . VAL A 1 105 ? -7.407 -7.524 -1.458 1.00 98.94 105 VAL A C 1
ATOM 799 O O . VAL A 1 105 ? -6.402 -7.450 -2.160 1.00 98.94 105 VAL A O 1
ATOM 802 N N . ARG A 1 106 ? -8.644 -7.367 -1.938 1.00 98.75 106 ARG A N 1
ATOM 803 C CA . ARG A 1 106 ? -8.880 -7.078 -3.352 1.00 98.75 106 ARG A CA 1
ATOM 804 C C . ARG A 1 106 ? -10.163 -6.340 -3.649 1.00 98.75 106 ARG A C 1
ATOM 806 O O . ARG A 1 106 ? -11.107 -6.421 -2.866 1.00 98.75 106 ARG A O 1
ATOM 813 N N . ASP A 1 107 ? -10.179 -5.677 -4.801 1.00 98.62 107 ASP A N 1
ATOM 814 C CA . ASP A 1 107 ? -11.342 -4.986 -5.362 1.00 98.62 107 ASP A CA 1
ATOM 815 C C . ASP A 1 107 ? -11.873 -3.878 -4.434 1.00 98.62 107 ASP A C 1
ATOM 817 O O . ASP A 1 107 ? -13.078 -3.743 -4.209 1.00 98.62 107 ASP A O 1
ATOM 821 N N . LEU A 1 108 ? -10.957 -3.096 -3.851 1.00 98.69 108 LEU A N 1
ATOM 822 C CA . LEU A 1 108 ? -11.266 -2.082 -2.842 1.00 98.69 108 LEU A CA 1
ATOM 823 C C . LEU A 1 108 ? -10.777 -0.692 -3.242 1.00 98.69 108 LEU A C 1
ATOM 825 O O . LEU A 1 108 ? -9.683 -0.523 -3.774 1.00 98.69 108 LEU A O 1
ATOM 829 N N . THR A 1 109 ? -11.569 0.316 -2.878 1.00 98.69 109 THR A N 1
ATOM 830 C CA . THR A 1 109 ? -11.179 1.729 -2.937 1.00 98.69 109 THR A CA 1
ATOM 831 C C . THR A 1 109 ? -11.085 2.272 -1.517 1.00 98.69 109 THR A C 1
ATOM 833 O O . THR A 1 109 ? -12.108 2.371 -0.832 1.00 98.69 109 THR A O 1
ATOM 836 N N . LEU A 1 110 ? -9.866 2.612 -1.089 1.00 98.75 110 LEU A N 1
ATOM 837 C CA . LEU A 1 110 ? -9.515 2.959 0.292 1.00 98.75 110 LEU A CA 1
ATOM 838 C C . LEU A 1 110 ? -8.880 4.352 0.317 1.00 98.75 110 LEU A C 1
ATOM 840 O O . LEU A 1 110 ? -7.759 4.554 -0.153 1.00 98.75 110 LEU A O 1
ATOM 844 N N . THR A 1 111 ? -9.619 5.335 0.823 1.00 98.50 111 THR A N 1
ATOM 845 C CA . THR A 1 111 ? -9.258 6.750 0.673 1.00 98.50 111 THR A CA 1
ATOM 846 C C . THR A 1 111 ? -9.399 7.535 1.958 1.00 98.50 1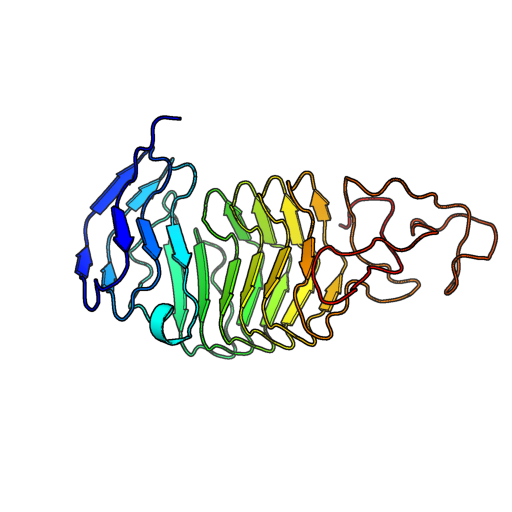11 THR A C 1
ATOM 848 O O . THR A 1 111 ? -10.284 7.227 2.756 1.00 98.50 111 THR A O 1
ATOM 851 N N . ASN A 1 112 ? -8.609 8.603 2.096 1.00 98.31 112 ASN A N 1
ATOM 852 C CA . ASN A 1 112 ? -8.671 9.531 3.228 1.00 98.31 112 ASN A CA 1
ATOM 853 C C . ASN A 1 112 ? -8.516 8.801 4.571 1.00 98.31 112 ASN A C 1
ATOM 855 O O . ASN A 1 112 ? -9.336 8.954 5.471 1.00 98.31 112 ASN A O 1
ATOM 859 N N . ASN A 1 113 ? -7.494 7.959 4.706 1.00 98.19 113 ASN A N 1
ATOM 860 C CA . ASN A 1 113 ? -7.129 7.256 5.937 1.00 98.19 113 ASN A CA 1
ATOM 861 C C . ASN A 1 113 ? -5.645 7.470 6.257 1.00 98.19 113 ASN A C 1
ATOM 863 O O . ASN A 1 113 ? -4.878 7.956 5.424 1.00 98.19 113 ASN A 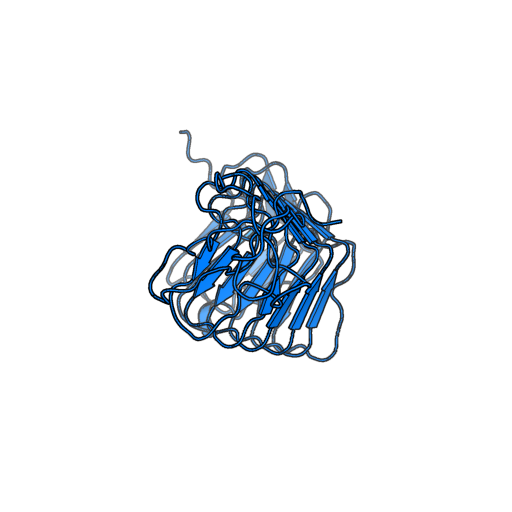O 1
ATOM 867 N N . SER A 1 114 ? -5.203 7.064 7.451 1.00 97.25 114 SER A N 1
ATOM 868 C CA . SER A 1 114 ? -3.760 7.023 7.712 1.00 97.25 114 SER A CA 1
ATOM 869 C C . SER A 1 114 ? -3.067 6.038 6.775 1.00 97.25 114 SER A C 1
ATOM 871 O O . SER A 1 114 ? -2.032 6.354 6.208 1.00 97.25 114 SER A O 1
ATOM 873 N N . ALA A 1 115 ? -3.667 4.872 6.561 1.00 98.06 115 ALA A N 1
ATOM 874 C CA . ALA A 1 115 ? -3.232 3.898 5.581 1.00 98.06 115 ALA A CA 1
ATOM 875 C C . ALA A 1 115 ? -4.435 3.442 4.755 1.00 98.06 115 ALA A C 1
ATOM 877 O O . ALA A 1 115 ? -5.513 3.235 5.316 1.00 98.06 115 ALA A O 1
ATOM 878 N N . GLY A 1 116 ? -4.258 3.258 3.445 1.00 96.00 116 GLY A N 1
ATOM 879 C CA . GLY A 1 116 ? -5.244 2.539 2.640 1.00 96.00 116 GLY A CA 1
ATOM 880 C C . GLY A 1 116 ? -5.347 1.096 3.134 1.00 96.00 116 GLY A C 1
ATOM 881 O O . GLY A 1 116 ? -6.409 0.657 3.573 1.00 96.00 116 GLY A O 1
ATOM 882 N N . VAL A 1 117 ? -4.207 0.402 3.151 1.00 98.69 117 VAL A N 1
ATOM 883 C CA . VAL A 1 117 ? -4.044 -0.922 3.764 1.00 98.69 117 VAL A CA 1
ATOM 884 C C . VAL A 1 117 ? -2.872 -0.885 4.750 1.00 98.69 117 VAL A C 1
ATOM 886 O O . VAL A 1 117 ? -1.778 -0.448 4.398 1.00 98.69 117 VAL A O 1
ATOM 889 N N . LEU A 1 118 ? -3.089 -1.358 5.978 1.00 98.88 118 LEU A N 1
ATOM 890 C CA . LEU A 1 118 ? -2.051 -1.514 7.001 1.00 98.88 118 LEU A CA 1
ATOM 891 C C . LEU A 1 118 ? -1.799 -3.004 7.271 1.00 98.88 118 LEU A C 1
ATOM 893 O O . LEU A 1 118 ? -2.719 -3.706 7.690 1.00 98.88 118 LEU A O 1
ATOM 897 N N . LEU A 1 119 ? -0.565 -3.472 7.071 1.00 98.69 119 LEU A N 1
ATOM 898 C CA . LEU A 1 119 ? -0.092 -4.810 7.443 1.00 98.69 119 LEU A CA 1
ATOM 899 C C . LEU A 1 119 ? 0.962 -4.693 8.547 1.00 98.69 119 LEU A C 1
ATOM 901 O O . LEU A 1 119 ? 1.956 -3.992 8.384 1.00 98.69 119 LEU A O 1
ATOM 905 N N . VAL A 1 120 ? 0.761 -5.404 9.656 1.00 98.81 120 VAL A N 1
ATOM 906 C CA . VAL A 1 120 ? 1.693 -5.407 10.794 1.00 98.81 120 VAL A CA 1
ATOM 907 C C . VAL A 1 120 ? 1.933 -6.840 11.256 1.00 98.81 120 VAL A C 1
ATOM 909 O O . VAL A 1 120 ? 0.966 -7.572 11.490 1.00 98.81 120 VAL A O 1
ATOM 912 N N . TYR A 1 121 ? 3.192 -7.265 11.396 1.00 98.75 121 TYR A N 1
ATOM 913 C CA . TYR A 1 121 ? 3.568 -8.637 11.780 1.00 98.75 121 TYR A CA 1
ATOM 914 C C . TYR A 1 121 ? 2.839 -9.719 10.967 1.00 98.75 121 TYR A C 1
ATOM 916 O O . TYR A 1 121 ? 2.420 -10.741 11.509 1.00 98.75 121 TYR A O 1
ATOM 924 N N . SER A 1 122 ? 2.585 -9.464 9.683 1.00 98.75 122 SER A N 1
ATOM 925 C CA . SER A 1 122 ? 1.723 -10.307 8.852 1.00 98.75 122 SER A CA 1
ATOM 926 C C . SER A 1 122 ? 2.473 -10.864 7.651 1.00 98.75 122 SER A C 1
ATOM 928 O O . SER A 1 122 ? 3.431 -10.266 7.172 1.00 98.75 122 SER A O 1
ATOM 930 N N . SER A 1 123 ? 2.062 -12.034 7.165 1.00 98.81 123 SER A N 1
ATOM 931 C CA . SER A 1 123 ? 2.824 -12.722 6.119 1.00 98.81 123 SER A CA 1
ATOM 932 C C . SER A 1 123 ? 1.980 -13.415 5.065 1.00 98.81 123 SER A C 1
ATOM 934 O O . SER A 1 123 ? 0.795 -13.689 5.273 1.00 98.81 123 SER A O 1
ATOM 936 N N . ASN A 1 124 ? 2.611 -13.752 3.939 1.00 98.81 124 ASN A N 1
ATOM 937 C CA . ASN A 1 124 ? 2.023 -14.584 2.884 1.00 98.81 124 ASN A CA 1
ATOM 938 C C . ASN A 1 124 ? 0.686 -14.052 2.347 1.00 98.81 124 ASN A C 1
ATOM 940 O O . ASN A 1 124 ? -0.152 -14.838 1.924 1.00 98.81 124 ASN A O 1
ATOM 944 N N . SER A 1 125 ? 0.446 -12.744 2.430 1.00 98.88 125 SER A N 1
ATOM 945 C CA . SER A 1 125 ? -0.823 -12.122 2.048 1.00 98.88 125 SER A CA 1
ATOM 946 C C . SER A 1 125 ? -0.760 -11.545 0.636 1.00 98.88 125 SER A C 1
ATOM 948 O O . SER A 1 125 ? 0.305 -11.162 0.151 1.00 98.88 125 SER A O 1
ATOM 950 N N . THR A 1 126 ? -1.914 -11.469 -0.019 1.00 98.88 126 THR A N 1
ATOM 951 C CA . THR A 1 126 ? -2.066 -10.950 -1.383 1.00 98.88 126 THR A CA 1
ATOM 952 C C . THR A 1 126 ? -2.900 -9.681 -1.351 1.00 98.88 126 THR A C 1
ATOM 954 O O . THR A 1 126 ? -4.025 -9.685 -0.851 1.00 98.88 126 THR A O 1
ATOM 957 N N . ILE A 1 127 ? -2.350 -8.601 -1.895 1.00 98.88 127 ILE A N 1
ATOM 958 C CA . ILE A 1 127 ? -3.015 -7.317 -2.074 1.00 98.88 127 ILE A CA 1
ATOM 959 C C . ILE A 1 127 ? -3.065 -7.049 -3.575 1.00 98.88 127 ILE A C 1
ATOM 961 O O . ILE A 1 127 ? -2.028 -6.816 -4.201 1.00 98.88 127 ILE A O 1
ATOM 965 N N . GLU A 1 128 ? -4.262 -7.112 -4.151 1.00 98.75 128 GLU A N 1
ATOM 966 C CA . GLU A 1 128 ? -4.454 -6.979 -5.594 1.00 98.75 128 GLU A CA 1
ATOM 967 C C . GLU A 1 128 ? -5.659 -6.122 -5.966 1.00 98.75 128 GLU A C 1
ATOM 969 O O . GLU A 1 128 ? -6.675 -6.147 -5.283 1.00 98.75 128 GLU A O 1
ATOM 974 N N . ASN A 1 129 ? -5.587 -5.372 -7.066 1.00 98.69 129 ASN A N 1
ATOM 975 C CA . ASN A 1 129 ? -6.703 -4.535 -7.529 1.00 98.69 129 ASN A CA 1
ATOM 976 C C . ASN A 1 129 ? -7.260 -3.586 -6.444 1.00 98.69 129 ASN A C 1
ATOM 978 O O . ASN A 1 129 ? -8.473 -3.405 -6.297 1.00 98.69 129 ASN A O 1
ATOM 982 N N . VAL A 1 130 ? -6.369 -3.002 -5.639 1.00 98.88 130 VAL A N 1
ATOM 983 C CA . VAL A 1 130 ? -6.708 -1.973 -4.652 1.00 98.88 130 VAL A CA 1
ATOM 984 C C . VAL A 1 130 ? -6.373 -0.596 -5.209 1.00 98.88 130 VAL A C 1
ATOM 986 O O . VAL A 1 130 ? -5.260 -0.341 -5.666 1.00 98.88 130 VAL A O 1
ATOM 989 N N . ASN A 1 131 ? -7.328 0.326 -5.116 1.00 98.81 131 ASN A N 1
ATOM 990 C CA . ASN A 1 131 ? -7.106 1.748 -5.337 1.00 98.81 131 ASN A CA 1
ATOM 991 C C . ASN A 1 131 ? -7.000 2.464 -3.985 1.00 98.81 131 ASN A C 1
ATOM 993 O O . ASN A 1 131 ? -8.010 2.714 -3.320 1.00 98.81 131 ASN A O 1
ATOM 997 N N . ALA A 1 132 ? -5.777 2.800 -3.581 1.00 98.81 132 ALA A N 1
ATOM 998 C CA . ALA A 1 132 ? -5.509 3.537 -2.354 1.00 98.81 132 ALA A CA 1
ATOM 999 C C . ALA A 1 132 ? -5.062 4.967 -2.679 1.00 98.81 132 ALA A C 1
ATOM 1001 O O . ALA A 1 132 ? -3.982 5.184 -3.243 1.00 98.81 132 ALA A O 1
ATOM 1002 N N . SER A 1 133 ? -5.891 5.956 -2.322 1.00 98.81 133 SER A N 1
ATOM 1003 C CA . SER A 1 133 ? -5.603 7.357 -2.644 1.00 98.81 133 SER A CA 1
ATOM 1004 C C . SER A 1 133 ? -5.929 8.375 -1.560 1.00 98.81 133 SER A C 1
ATOM 1006 O O . SER A 1 133 ? -6.876 8.208 -0.796 1.00 98.81 133 SER A O 1
ATOM 1008 N N . ASN A 1 134 ? -5.163 9.470 -1.534 1.00 98.62 134 ASN A N 1
ATOM 1009 C CA . ASN A 1 134 ? -5.278 10.542 -0.535 1.00 98.62 134 ASN A CA 1
ATOM 1010 C C . ASN A 1 134 ? -5.126 10.032 0.912 1.00 98.62 134 ASN A C 1
ATOM 1012 O O . ASN A 1 134 ? -5.809 10.491 1.822 1.00 98.62 134 ASN A O 1
ATOM 1016 N N . ASN A 1 135 ? -4.255 9.047 1.127 1.00 98.69 135 ASN A N 1
ATOM 1017 C CA . ASN A 1 135 ? -3.886 8.553 2.450 1.00 98.69 135 ASN A CA 1
ATOM 1018 C C . ASN A 1 135 ? -2.513 9.103 2.862 1.00 98.69 135 ASN A C 1
ATOM 1020 O O . ASN A 1 135 ? -1.751 9.593 2.025 1.00 98.69 135 ASN A O 1
ATOM 1024 N N . ILE A 1 136 ? -2.143 8.966 4.139 1.00 98.44 136 ILE A N 1
ATOM 1025 C CA . ILE A 1 136 ? -0.735 9.173 4.523 1.00 98.44 136 ILE A CA 1
ATOM 1026 C C . ILE A 1 136 ? 0.114 8.079 3.860 1.00 98.44 136 ILE A C 1
ATOM 1028 O O . ILE A 1 136 ? 1.069 8.381 3.151 1.00 98.44 136 ILE A O 1
ATOM 1032 N N . TYR A 1 137 ? -0.293 6.819 3.993 1.00 98.75 137 TYR A N 1
ATOM 1033 C CA . TYR A 1 137 ? 0.324 5.672 3.331 1.00 98.75 137 TYR A CA 1
ATOM 1034 C C . TYR A 1 137 ? -0.698 5.017 2.397 1.00 98.75 137 TYR A C 1
ATOM 1036 O O . TYR A 1 137 ? -1.784 4.642 2.834 1.00 98.75 137 TYR A O 1
ATOM 1044 N N . GLY A 1 138 ? -0.395 4.851 1.109 1.00 98.56 138 GLY A N 1
ATOM 1045 C CA . GLY A 1 138 ? -1.247 4.043 0.228 1.00 98.56 138 GLY A CA 1
ATOM 1046 C C . GLY A 1 138 ? -1.337 2.613 0.766 1.00 98.56 138 GLY A C 1
ATOM 1047 O O . GLY A 1 138 ? -2.425 2.092 1.020 1.00 98.56 138 GLY A O 1
ATOM 1048 N N . ILE A 1 139 ? -0.173 2.044 1.068 1.00 98.62 139 ILE A N 1
ATOM 1049 C CA . ILE A 1 139 ? -0.013 0.824 1.855 1.00 98.62 139 ILE A CA 1
ATOM 1050 C C . ILE A 1 139 ? 1.199 0.944 2.783 1.00 98.62 139 ILE A C 1
ATOM 1052 O O . ILE A 1 139 ? 2.217 1.538 2.419 1.00 98.62 139 ILE A O 1
ATOM 1056 N N . GLN A 1 140 ? 1.081 0.377 3.982 1.00 98.75 140 GLN A N 1
ATOM 1057 C CA . GLN A 1 140 ? 2.159 0.311 4.964 1.00 98.75 140 GLN A CA 1
ATOM 1058 C C . GLN A 1 140 ? 2.341 -1.133 5.438 1.00 98.75 140 GLN A C 1
ATOM 1060 O O . GLN A 1 140 ? 1.385 -1.746 5.914 1.00 98.75 140 GLN A O 1
ATOM 1065 N N . LEU A 1 141 ? 3.560 -1.662 5.311 1.00 98.62 141 LEU A N 1
ATOM 1066 C CA . LEU A 1 141 ? 3.976 -2.956 5.858 1.00 98.62 141 LEU A CA 1
ATOM 1067 C C . LEU A 1 141 ? 4.987 -2.715 6.980 1.00 98.62 141 LEU A C 1
ATOM 1069 O O . LEU A 1 141 ? 5.980 -2.022 6.773 1.00 98.62 141 LEU A O 1
ATOM 1073 N N . ILE A 1 142 ? 4.729 -3.299 8.147 1.00 98.44 142 ILE A N 1
ATOM 1074 C CA . ILE A 1 142 ? 5.587 -3.220 9.333 1.00 98.44 142 ILE A CA 1
ATOM 1075 C C . ILE A 1 142 ? 5.878 -4.643 9.793 1.00 98.44 142 ILE A C 1
ATOM 1077 O O . ILE A 1 142 ? 4.935 -5.395 10.062 1.00 98.44 142 ILE A O 1
ATOM 1081 N N . ASP A 1 143 ? 7.153 -5.029 9.853 1.00 98.38 143 ASP A N 1
ATOM 1082 C CA . ASP A 1 143 ? 7.580 -6.388 10.226 1.00 98.38 143 ASP A CA 1
ATOM 1083 C C . ASP A 1 143 ? 6.787 -7.479 9.469 1.00 98.38 143 ASP A C 1
ATOM 1085 O O . ASP A 1 143 ? 6.335 -8.468 10.050 1.00 98.38 143 ASP A O 1
ATOM 1089 N N . SER A 1 144 ? 6.497 -7.248 8.183 1.00 98.62 144 SER A N 1
ATOM 1090 C CA . SER A 1 144 ? 5.556 -8.055 7.404 1.00 98.62 144 SER A CA 1
ATOM 1091 C C . SER A 1 144 ? 6.217 -8.644 6.165 1.00 98.62 144 SER A C 1
ATOM 1093 O O . SER A 1 144 ? 6.587 -7.933 5.231 1.00 98.62 144 SER A O 1
ATOM 1095 N N . ASP A 1 145 ? 6.322 -9.970 6.138 1.00 98.69 145 ASP A N 1
ATOM 1096 C CA . ASP A 1 145 ? 7.180 -10.677 5.193 1.00 98.69 145 ASP A CA 1
ATOM 1097 C C . ASP A 1 145 ? 6.408 -11.509 4.170 1.00 98.69 145 ASP A C 1
ATOM 1099 O O . ASP A 1 145 ? 5.352 -12.076 4.453 1.00 98.69 145 ASP A O 1
ATOM 1103 N N . SER A 1 146 ? 7.016 -11.720 3.002 1.00 98.69 146 SER A N 1
ATOM 1104 C CA . SER A 1 146 ? 6.512 -12.666 1.991 1.00 98.69 146 SER A CA 1
ATOM 1105 C C . SER A 1 146 ? 5.111 -12.335 1.460 1.00 98.69 146 SER A C 1
ATOM 1107 O O . SER A 1 146 ? 4.336 -13.237 1.154 1.00 98.69 146 SER A O 1
ATOM 1109 N N . ASN A 1 147 ? 4.751 -11.055 1.373 1.00 98.88 147 ASN A N 1
ATOM 1110 C CA . ASN A 1 147 ? 3.479 -10.602 0.811 1.00 98.88 147 ASN A CA 1
ATOM 1111 C C . ASN A 1 147 ? 3.625 -10.233 -0.674 1.00 98.88 147 ASN A C 1
ATOM 1113 O O . ASN A 1 147 ? 4.712 -9.896 -1.147 1.00 98.88 147 ASN A O 1
ATOM 1117 N N . SER A 1 148 ? 2.516 -10.273 -1.412 1.00 98.88 148 SER A N 1
ATOM 1118 C CA . SER A 1 148 ? 2.454 -9.906 -2.828 1.00 98.88 148 SER A CA 1
ATOM 1119 C C . SER A 1 148 ? 1.527 -8.713 -3.036 1.00 98.88 148 SER A C 1
ATOM 1121 O O . SER A 1 148 ? 0.370 -8.746 -2.619 1.00 98.88 148 SER A O 1
ATOM 1123 N N . LEU A 1 149 ? 2.047 -7.664 -3.673 1.00 98.88 149 LEU A N 1
ATOM 1124 C CA . LEU A 1 149 ? 1.331 -6.445 -4.039 1.00 98.88 149 LEU A CA 1
ATOM 1125 C C . LEU A 1 149 ? 1.358 -6.326 -5.565 1.00 98.88 149 LEU A C 1
ATOM 1127 O O . LEU A 1 149 ? 2.407 -6.027 -6.139 1.00 98.88 149 LEU A O 1
ATOM 1131 N N . THR A 1 150 ? 0.224 -6.565 -6.223 1.00 98.88 150 THR A N 1
ATOM 1132 C CA . THR A 1 150 ? 0.132 -6.534 -7.694 1.00 98.88 150 THR A CA 1
ATOM 1133 C C . THR A 1 150 ? -1.141 -5.861 -8.183 1.00 98.88 150 THR A C 1
ATOM 1135 O O . THR A 1 150 ? -2.157 -5.888 -7.503 1.00 98.88 150 THR A O 1
ATOM 1138 N N . ASN A 1 151 ? -1.122 -5.252 -9.368 1.00 98.75 151 ASN A N 1
ATOM 1139 C CA . ASN A 1 151 ? -2.298 -4.618 -9.969 1.00 98.75 151 ASN A CA 1
ATOM 1140 C C . ASN A 1 151 ? -2.973 -3.563 -9.066 1.00 98.75 151 ASN A C 1
ATOM 1142 O O . ASN A 1 151 ? -4.189 -3.397 -9.092 1.00 98.75 151 ASN A O 1
ATOM 1146 N N . ASN A 1 152 ? -2.212 -2.874 -8.213 1.00 98.94 152 ASN A N 1
ATOM 1147 C CA . ASN A 1 152 ? -2.746 -1.828 -7.341 1.00 98.94 152 ASN A CA 1
ATOM 1148 C C . ASN A 1 152 ? -2.473 -0.443 -7.917 1.00 98.94 152 ASN A C 1
ATOM 1150 O O . ASN A 1 152 ? -1.497 -0.226 -8.631 1.00 98.94 152 ASN A O 1
ATOM 1154 N N . THR A 1 153 ? -3.308 0.524 -7.550 1.00 98.94 153 THR A N 1
ATOM 1155 C CA . THR A 1 153 ? -3.069 1.942 -7.824 1.00 98.94 153 THR A CA 1
ATOM 1156 C C . THR A 1 153 ? -2.888 2.691 -6.511 1.00 98.94 153 THR A C 1
ATOM 1158 O O . THR A 1 153 ? -3.830 2.835 -5.731 1.00 98.94 153 THR A O 1
ATOM 1161 N N . PHE A 1 154 ? -1.679 3.202 -6.283 1.00 98.88 154 PHE A N 1
ATOM 1162 C CA . PHE A 1 154 ? -1.334 4.050 -5.145 1.00 98.88 154 PHE A CA 1
ATOM 1163 C C . PHE A 1 154 ? -1.182 5.482 -5.643 1.00 98.88 154 PHE A C 1
ATOM 1165 O O . PHE A 1 154 ? -0.210 5.793 -6.337 1.00 98.88 154 PHE A O 1
ATOM 1172 N N . SER A 1 155 ? -2.136 6.362 -5.323 1.00 98.88 155 SER A N 1
ATOM 1173 C CA . SER A 1 155 ? -2.118 7.725 -5.861 1.00 98.88 155 SER A CA 1
ATOM 1174 C C . SER A 1 155 ? -2.374 8.841 -4.858 1.00 98.88 155 SER A C 1
ATOM 1176 O O . SER A 1 155 ? -3.235 8.733 -3.991 1.00 98.88 155 SER A O 1
ATOM 1178 N N . LYS A 1 156 ? -1.664 9.965 -5.009 1.00 98.81 156 LYS A N 1
ATOM 1179 C CA . LYS A 1 156 ? -1.840 11.166 -4.165 1.00 98.81 156 LYS A CA 1
ATOM 1180 C C . LYS A 1 156 ? -1.707 10.888 -2.665 1.00 98.81 156 LYS A C 1
ATOM 1182 O O . LYS A 1 156 ? -2.339 11.557 -1.853 1.00 98.81 156 LYS A O 1
ATOM 1187 N N . ASN A 1 157 ? -0.920 9.884 -2.295 1.00 98.81 157 ASN A N 1
ATOM 1188 C CA . ASN A 1 157 ? -0.599 9.609 -0.903 1.00 98.81 157 ASN A CA 1
ATOM 1189 C C . ASN A 1 157 ? 0.668 10.376 -0.500 1.00 98.81 157 ASN A C 1
ATOM 1191 O O . ASN A 1 157 ? 1.435 10.830 -1.360 1.00 98.81 157 ASN A O 1
ATOM 1195 N N . TYR A 1 158 ? 0.924 10.507 0.802 1.00 98.69 158 TYR A N 1
ATOM 1196 C CA . TYR A 1 158 ? 2.226 11.011 1.244 1.00 98.69 158 TYR A CA 1
ATOM 1197 C C . TYR A 1 158 ? 3.329 9.996 0.893 1.00 98.69 158 TYR A C 1
ATOM 1199 O O . TYR A 1 158 ? 4.267 10.342 0.182 1.00 98.69 158 TYR A O 1
ATOM 1207 N N . TYR A 1 159 ? 3.134 8.723 1.234 1.00 98.81 159 TYR A N 1
ATOM 1208 C CA . TYR A 1 159 ? 3.880 7.591 0.679 1.00 98.81 159 TYR A CA 1
ATOM 1209 C C . TYR A 1 159 ? 2.947 6.702 -0.140 1.00 98.81 159 TYR A C 1
ATOM 1211 O O . TYR A 1 159 ? 1.895 6.306 0.361 1.00 98.81 159 TYR A O 1
ATOM 1219 N N . GLY A 1 160 ? 3.316 6.343 -1.370 1.00 98.75 160 GLY A N 1
ATOM 1220 C CA . GLY A 1 160 ? 2.567 5.338 -2.132 1.00 98.75 160 GLY A CA 1
ATOM 1221 C C . GLY A 1 160 ? 2.648 3.969 -1.454 1.00 98.75 160 GLY A C 1
ATOM 1222 O O . GLY A 1 160 ? 1.629 3.417 -1.041 1.00 98.75 160 GLY A O 1
ATOM 1223 N N . VAL A 1 161 ? 3.873 3.478 -1.263 1.00 98.81 161 VAL A N 1
ATOM 1224 C CA . VAL A 1 161 ? 4.187 2.228 -0.552 1.00 98.81 161 VAL A CA 1
ATOM 1225 C C . VAL A 1 161 ? 5.280 2.495 0.485 1.00 98.81 161 VAL A C 1
ATOM 1227 O O . VAL A 1 161 ? 6.327 3.042 0.139 1.00 98.81 161 VAL A O 1
ATOM 1230 N N . LEU A 1 162 ? 5.064 2.097 1.740 1.00 98.69 162 LEU A N 1
ATOM 1231 C CA . LEU A 1 162 ? 6.094 2.103 2.784 1.00 98.69 162 LEU A CA 1
ATOM 1232 C C . LEU A 1 162 ? 6.320 0.682 3.314 1.00 98.69 162 LEU A C 1
ATOM 1234 O O . LEU A 1 162 ? 5.386 0.059 3.822 1.00 98.69 162 LEU A O 1
ATOM 1238 N N . LEU A 1 163 ? 7.562 0.205 3.229 1.00 98.44 163 LEU A N 1
ATOM 1239 C CA . LEU A 1 163 ? 8.017 -1.051 3.825 1.00 98.44 163 LEU A CA 1
ATOM 1240 C C . LEU A 1 163 ? 8.987 -0.747 4.969 1.00 98.44 163 LEU A C 1
ATOM 1242 O O . LEU A 1 163 ? 10.049 -0.156 4.751 1.00 98.44 163 LEU A O 1
ATOM 1246 N N . ASP A 1 164 ? 8.625 -1.165 6.179 1.00 96.56 164 ASP A N 1
ATOM 1247 C CA . ASP A 1 164 ? 9.439 -1.005 7.378 1.00 96.56 164 ASP A CA 1
ATOM 1248 C C . ASP A 1 164 ? 9.709 -2.361 8.031 1.00 96.56 164 ASP A C 1
ATOM 1250 O O . ASP A 1 164 ? 8.785 -3.133 8.299 1.00 96.56 164 ASP A O 1
ATOM 1254 N N . SER A 1 165 ? 10.988 -2.690 8.222 1.00 96.62 165 SER A N 1
ATOM 1255 C CA . SER A 1 165 ? 11.434 -3.986 8.770 1.00 96.62 165 SER A CA 1
ATOM 1256 C C . SER A 1 165 ? 10.809 -5.207 8.082 1.00 96.62 165 SER A C 1
ATOM 1258 O O . SER A 1 165 ? 10.589 -6.236 8.703 1.00 96.62 165 SER A O 1
ATOM 1260 N N . SER A 1 166 ? 10.524 -5.099 6.783 1.00 97.69 166 SER A N 1
ATOM 1261 C CA . SER A 1 166 ? 9.733 -6.067 6.015 1.00 97.69 166 SER A CA 1
ATOM 1262 C C . SER A 1 166 ? 10.561 -6.649 4.871 1.00 97.69 166 SER A C 1
ATOM 1264 O O . SER A 1 166 ? 11.240 -5.912 4.164 1.00 97.69 166 SER A O 1
ATOM 1266 N N . SER A 1 167 ? 10.526 -7.965 4.673 1.00 98.31 167 SER A N 1
ATOM 1267 C CA . SER A 1 167 ? 11.402 -8.687 3.741 1.00 98.31 167 SER A CA 1
ATOM 1268 C C . SER A 1 167 ? 10.658 -9.679 2.850 1.00 98.31 167 SER A C 1
ATOM 1270 O O . SER A 1 167 ? 9.590 -10.194 3.179 1.00 98.31 167 SER A O 1
ATOM 1272 N N . ASN A 1 168 ? 11.278 -10.032 1.722 1.00 98.38 168 ASN A N 1
ATOM 1273 C CA . ASN A 1 168 ? 10.775 -11.026 0.770 1.00 98.38 168 ASN A CA 1
ATOM 1274 C C . ASN A 1 168 ? 9.395 -10.692 0.188 1.00 98.38 168 ASN A C 1
ATOM 1276 O O . ASN A 1 168 ? 8.688 -11.591 -0.258 1.00 98.38 168 ASN A O 1
ATOM 1280 N N . ASN A 1 169 ? 8.998 -9.420 0.184 1.00 98.81 169 ASN A N 1
ATOM 1281 C CA . ASN A 1 169 ? 7.766 -8.997 -0.466 1.00 98.81 169 ASN A CA 1
ATOM 1282 C C . ASN A 1 169 ? 7.992 -8.832 -1.978 1.00 98.81 169 ASN A C 1
ATOM 1284 O O . ASN A 1 169 ? 9.073 -8.427 -2.415 1.00 98.81 169 ASN A O 1
ATOM 1288 N N . SER A 1 170 ? 6.966 -9.135 -2.774 1.00 98.81 170 SER A N 1
ATOM 1289 C CA . SER A 1 170 ? 6.963 -8.962 -4.232 1.00 98.81 170 SER A CA 1
ATOM 1290 C C . SER A 1 170 ? 5.999 -7.847 -4.622 1.00 98.81 170 SER A C 1
ATOM 1292 O O . SER A 1 170 ? 4.790 -7.985 -4.433 1.00 98.81 170 SER A O 1
ATOM 1294 N N . ILE A 1 171 ? 6.532 -6.756 -5.167 1.00 98.88 171 ILE A N 1
ATOM 1295 C CA . ILE A 1 171 ? 5.798 -5.541 -5.521 1.00 98.88 171 ILE A CA 1
ATOM 1296 C C . ILE A 1 171 ? 6.047 -5.238 -6.996 1.00 98.88 171 ILE A C 1
ATOM 1298 O O . ILE A 1 171 ? 7.072 -4.675 -7.358 1.00 98.88 171 ILE A O 1
ATOM 1302 N N . TYR A 1 172 ? 5.124 -5.610 -7.871 1.00 98.88 172 TYR A N 1
ATOM 1303 C CA . TYR A 1 172 ? 5.257 -5.383 -9.312 1.00 98.88 172 TYR A CA 1
ATOM 1304 C C . TYR A 1 172 ? 3.881 -5.186 -9.944 1.00 98.88 172 TYR A C 1
ATOM 1306 O O . TYR A 1 172 ? 2.868 -5.537 -9.340 1.00 98.88 172 TYR A O 1
ATOM 1314 N N . HIS A 1 173 ? 3.830 -4.627 -11.155 1.00 98.88 173 HIS A N 1
ATOM 1315 C CA . HIS A 1 173 ? 2.577 -4.356 -11.867 1.00 98.88 173 HIS A CA 1
ATOM 1316 C C . HIS A 1 173 ? 1.625 -3.438 -11.093 1.00 98.88 173 HIS A C 1
ATOM 1318 O O . HIS A 1 173 ? 0.411 -3.613 -11.125 1.00 98.88 173 HIS A O 1
ATOM 1324 N N . ASN A 1 174 ? 2.169 -2.467 -10.360 1.00 98.94 174 ASN A N 1
ATOM 1325 C CA . ASN A 1 174 ? 1.386 -1.437 -9.682 1.00 98.94 174 ASN A CA 1
ATOM 1326 C C . ASN A 1 174 ? 1.583 -0.074 -10.350 1.00 98.94 174 ASN A C 1
ATOM 1328 O O . ASN A 1 174 ? 2.611 0.190 -10.972 1.00 98.94 174 ASN A O 1
ATOM 1332 N N . ASN A 1 175 ? 0.611 0.809 -10.150 1.00 98.94 175 ASN A N 1
ATOM 1333 C CA . ASN A 1 175 ? 0.625 2.193 -10.600 1.00 98.94 175 ASN A CA 1
ATOM 1334 C C . ASN A 1 175 ? 0.896 3.127 -9.418 1.00 98.94 175 ASN A C 1
ATOM 1336 O O . ASN A 1 175 ? 0.015 3.340 -8.580 1.00 98.94 175 ASN A O 1
ATOM 1340 N N . LEU A 1 176 ? 2.093 3.715 -9.357 1.00 98.94 176 LEU A N 1
ATOM 1341 C CA . LEU A 1 176 ? 2.473 4.698 -8.342 1.00 98.94 176 LEU A CA 1
ATOM 1342 C C . LEU A 1 176 ? 2.407 6.106 -8.943 1.00 98.94 176 LEU A C 1
ATOM 1344 O O . LEU A 1 176 ? 3.236 6.498 -9.768 1.00 98.94 176 LEU A O 1
ATOM 1348 N N . ILE A 1 177 ? 1.364 6.854 -8.568 1.00 98.88 177 ILE A N 1
ATOM 1349 C CA . ILE A 1 177 ? 0.958 8.075 -9.275 1.00 98.88 177 ILE A CA 1
ATOM 1350 C C . ILE A 1 177 ? 0.867 9.279 -8.337 1.00 98.88 177 ILE A C 1
ATOM 1352 O O . ILE A 1 177 ? -0.028 9.369 -7.497 1.00 98.88 177 ILE A O 1
ATOM 1356 N N . ASN A 1 178 ? 1.709 10.288 -8.565 1.00 98.69 178 ASN A N 1
ATOM 1357 C CA . ASN A 1 178 ? 1.659 11.582 -7.877 1.00 98.69 178 ASN A CA 1
ATOM 1358 C C . ASN A 1 178 ? 1.655 11.461 -6.342 1.00 98.69 178 ASN A C 1
ATOM 1360 O O . ASN A 1 178 ? 0.960 12.217 -5.662 1.00 98.69 178 ASN A O 1
ATOM 1364 N N . ASN A 1 179 ? 2.383 10.490 -5.791 1.00 98.81 179 ASN A N 1
ATOM 1365 C CA . ASN A 1 179 ? 2.630 10.434 -4.354 1.00 98.81 179 ASN A CA 1
ATOM 1366 C C . ASN A 1 179 ? 3.759 11.411 -3.997 1.00 98.81 179 ASN A C 1
ATOM 1368 O O . ASN A 1 179 ? 4.608 11.705 -4.838 1.00 98.81 179 ASN A O 1
ATOM 1372 N N . THR A 1 180 ? 3.791 11.912 -2.758 1.00 98.69 180 THR A N 1
ATOM 1373 C CA . THR A 1 180 ? 4.907 12.785 -2.328 1.00 98.69 180 THR A CA 1
ATOM 1374 C C . THR A 1 180 ? 6.224 12.012 -2.338 1.00 98.69 180 THR A C 1
ATOM 1376 O O . THR A 1 180 ? 7.246 12.517 -2.793 1.00 98.69 180 THR A O 1
ATOM 1379 N N . VAL A 1 181 ? 6.167 10.760 -1.888 1.00 98.75 181 VAL A N 1
ATOM 1380 C CA . VAL A 1 181 ? 7.195 9.740 -2.054 1.00 98.75 181 VAL A CA 1
ATOM 1381 C C . VAL A 1 181 ? 6.524 8.538 -2.710 1.00 98.75 181 VAL A C 1
ATOM 1383 O O . VAL A 1 181 ? 5.570 7.988 -2.161 1.00 98.75 181 VAL A O 1
ATOM 1386 N N . GLN A 1 182 ? 6.986 8.128 -3.893 1.00 98.75 182 GLN A N 1
ATOM 1387 C CA . GLN A 1 182 ? 6.375 7.005 -4.613 1.00 98.75 182 GLN A CA 1
ATOM 1388 C C . GLN A 1 182 ? 6.448 5.718 -3.798 1.00 98.75 182 GLN A C 1
ATOM 1390 O O . GLN A 1 182 ? 5.423 5.111 -3.494 1.00 98.75 182 GLN A O 1
ATOM 1395 N N . ALA A 1 183 ? 7.652 5.357 -3.370 1.00 98.69 183 ALA A N 1
ATOM 1396 C CA . ALA A 1 183 ? 7.894 4.204 -2.528 1.00 98.69 183 ALA A CA 1
ATOM 1397 C C . ALA A 1 183 ? 9.098 4.434 -1.615 1.00 98.69 183 ALA A C 1
ATOM 1399 O O . ALA A 1 183 ? 10.064 5.097 -2.004 1.00 98.69 183 ALA A O 1
ATOM 1400 N N . GLN A 1 184 ? 9.039 3.852 -0.421 1.00 98.69 184 GLN A N 1
ATOM 1401 C CA . GLN A 1 184 ? 10.155 3.797 0.510 1.00 98.69 184 GLN A CA 1
ATOM 1402 C C . GLN A 1 184 ? 10.315 2.376 1.062 1.00 98.69 184 GLN A C 1
ATOM 1404 O O . GLN A 1 184 ? 9.379 1.806 1.621 1.00 98.69 184 GLN A O 1
ATOM 1409 N N . ASP A 1 185 ? 11.516 1.830 0.907 1.00 98.44 185 ASP A N 1
ATOM 1410 C CA . ASP A 1 185 ? 11.927 0.500 1.342 1.00 98.44 185 ASP A CA 1
ATOM 1411 C C . ASP A 1 185 ? 13.103 0.638 2.319 1.00 98.44 185 ASP A C 1
ATOM 1413 O O . ASP A 1 185 ? 14.255 0.889 1.938 1.00 98.44 185 ASP A O 1
ATOM 1417 N N . ASN A 1 186 ? 12.795 0.597 3.617 1.00 95.94 186 ASN A N 1
ATOM 1418 C CA . ASN A 1 186 ? 13.769 0.930 4.654 1.00 95.94 186 ASN A CA 1
ATOM 1419 C C . ASN A 1 186 ? 14.810 -0.169 4.853 1.00 95.94 186 ASN A C 1
ATOM 1421 O O . ASN A 1 186 ? 15.984 0.135 5.075 1.00 95.94 186 ASN A O 1
ATOM 1425 N N . THR A 1 187 ? 14.387 -1.428 4.806 1.00 89.56 187 THR A N 1
ATOM 1426 C CA . THR A 1 187 ? 15.194 -2.596 5.162 1.00 89.56 187 THR A CA 1
ATOM 1427 C C . THR A 1 187 ? 14.637 -3.850 4.488 1.00 89.56 187 THR A C 1
ATOM 1429 O O . THR A 1 187 ? 13.475 -3.890 4.101 1.00 89.56 187 THR A O 1
ATOM 1432 N N . GLY A 1 188 ? 15.459 -4.899 4.400 1.00 84.50 188 GLY A N 1
ATOM 1433 C CA . GLY A 1 188 ? 15.033 -6.216 3.927 1.00 84.50 188 GLY A CA 1
ATOM 1434 C C . GLY A 1 188 ? 15.417 -6.530 2.483 1.00 84.50 188 GLY A C 1
ATOM 1435 O O . GLY A 1 188 ? 16.204 -5.828 1.850 1.00 84.50 188 GLY A O 1
ATOM 1436 N N . THR A 1 189 ? 14.894 -7.652 1.987 1.00 94.00 189 THR A N 1
ATOM 1437 C CA . THR A 1 189 ? 15.127 -8.177 0.631 1.00 94.00 189 THR A CA 1
ATOM 1438 C C . THR A 1 189 ? 13.819 -8.227 -0.151 1.00 94.00 189 THR A C 1
ATOM 1440 O O . THR A 1 189 ? 13.263 -9.303 -0.371 1.00 94.00 189 THR A O 1
ATOM 1443 N N . ASN A 1 190 ? 13.285 -7.065 -0.522 1.00 98.38 190 ASN A N 1
ATOM 1444 C CA . ASN A 1 190 ? 12.057 -6.962 -1.315 1.00 98.38 190 ASN A CA 1
ATOM 1445 C C . ASN A 1 190 ? 12.373 -6.859 -2.814 1.00 98.38 190 ASN A C 1
ATOM 1447 O O . ASN A 1 190 ? 13.424 -6.355 -3.215 1.00 98.38 190 ASN A O 1
ATOM 1451 N N . SER A 1 191 ? 11.460 -7.355 -3.645 1.00 98.44 191 SER A N 1
ATOM 1452 C CA . SER A 1 191 ? 11.560 -7.312 -5.103 1.00 98.44 191 SER A CA 1
ATOM 1453 C C . SER A 1 191 ? 10.520 -6.346 -5.661 1.00 98.44 191 SER A C 1
ATOM 1455 O O . SER A 1 191 ? 9.340 -6.452 -5.330 1.00 98.44 191 SER A O 1
ATOM 1457 N N . TRP A 1 192 ? 10.977 -5.409 -6.493 1.00 98.81 192 TRP A N 1
ATOM 1458 C CA . TRP A 1 192 ? 10.169 -4.326 -7.063 1.00 98.81 192 TRP A CA 1
ATOM 1459 C C . TRP A 1 192 ? 9.891 -4.499 -8.563 1.00 98.81 192 TRP A C 1
ATOM 1461 O O . TRP A 1 192 ? 9.433 -3.575 -9.228 1.00 98.81 192 TRP A O 1
ATOM 1471 N N . ASP A 1 193 ? 10.183 -5.679 -9.103 1.00 98.75 193 ASP A N 1
ATOM 1472 C CA . ASP A 1 193 ? 9.906 -6.042 -10.485 1.00 98.75 193 ASP A CA 1
ATOM 1473 C C . ASP A 1 193 ? 9.686 -7.553 -10.615 1.00 98.75 193 ASP A C 1
ATOM 1475 O O . ASP A 1 193 ? 10.028 -8.315 -9.712 1.00 98.75 193 ASP A O 1
ATOM 1479 N N . ASN A 1 194 ? 9.097 -7.995 -11.726 1.00 98.56 194 ASN A N 1
ATOM 1480 C CA . ASN A 1 194 ? 8.914 -9.418 -12.026 1.00 98.56 194 ASN A CA 1
ATOM 1481 C C . ASN A 1 194 ? 9.856 -9.899 -13.144 1.00 98.56 194 ASN A C 1
ATOM 1483 O O . ASN A 1 194 ? 9.564 -10.860 -13.859 1.00 98.56 194 ASN A O 1
ATOM 1487 N N . GLY A 1 195 ? 10.991 -9.216 -13.316 1.00 98.44 195 GLY A N 1
ATOM 1488 C CA . GLY A 1 195 ? 11.963 -9.514 -14.357 1.00 98.44 195 GLY A CA 1
ATOM 1489 C C . GLY A 1 195 ? 11.489 -9.216 -15.785 1.00 98.44 195 GLY A C 1
ATOM 1490 O O . GLY A 1 195 ? 10.332 -8.901 -16.056 1.00 98.44 195 GLY A O 1
ATOM 1491 N N . TYR A 1 196 ? 12.399 -9.365 -16.745 1.00 98.06 196 TYR A N 1
ATOM 1492 C CA . TYR A 1 196 ? 12.087 -9.276 -18.172 1.00 98.06 196 TYR A CA 1
ATOM 1493 C C . TYR A 1 196 ? 11.466 -10.585 -18.711 1.00 98.06 196 TYR A C 1
ATOM 1495 O O . TYR A 1 196 ? 11.951 -11.665 -18.365 1.00 98.06 196 TYR A O 1
ATOM 1503 N N . PRO A 1 197 ? 10.463 -10.541 -19.614 1.00 97.94 197 PRO A N 1
ATOM 1504 C CA . PRO A 1 197 ? 9.807 -9.353 -20.173 1.00 97.94 197 PRO A CA 1
ATOM 1505 C C . PRO A 1 197 ? 8.583 -8.899 -19.367 1.00 97.94 197 PRO A C 1
ATOM 1507 O O . PRO A 1 197 ? 7.793 -8.108 -19.861 1.00 97.94 197 PRO A O 1
ATOM 1510 N N . SER A 1 198 ? 8.370 -9.438 -18.163 1.00 98.31 198 SER A N 1
ATOM 1511 C CA . SER A 1 198 ? 7.182 -9.114 -17.369 1.00 98.31 198 SER A CA 1
ATOM 1512 C C . SER A 1 198 ? 7.144 -7.642 -16.957 1.00 98.31 198 SER A C 1
ATOM 1514 O O . SER A 1 198 ? 6.059 -7.077 -16.870 1.00 98.31 198 SER A O 1
ATOM 1516 N N . GLY A 1 199 ? 8.298 -7.034 -16.687 1.00 98.62 199 GLY A N 1
ATOM 1517 C CA . GLY A 1 199 ? 8.392 -5.666 -16.195 1.00 98.62 199 GLY A CA 1
ATOM 1518 C C . GLY A 1 199 ? 8.142 -5.545 -14.692 1.00 98.62 199 GLY A C 1
ATOM 1519 O O . GLY A 1 199 ? 7.920 -6.534 -13.984 1.00 98.62 199 GLY A O 1
ATOM 1520 N N . GLY A 1 200 ? 8.214 -4.311 -14.212 1.00 98.75 200 GLY A N 1
ATOM 1521 C CA . GLY A 1 200 ? 8.013 -3.930 -12.824 1.00 98.75 200 GLY A CA 1
ATOM 1522 C C . GLY A 1 200 ? 6.771 -3.079 -12.636 1.00 98.75 200 GLY A C 1
ATOM 1523 O O . GLY A 1 200 ? 5.666 -3.491 -12.988 1.00 98.75 200 GLY A O 1
ATOM 1524 N N . ASN A 1 201 ? 6.930 -1.925 -12.008 1.00 98.94 201 ASN A N 1
ATOM 1525 C CA . ASN A 1 201 ? 5.852 -0.998 -11.697 1.00 98.94 201 ASN A CA 1
ATOM 1526 C C . ASN A 1 201 ? 5.872 0.204 -12.645 1.00 98.94 201 ASN A C 1
ATOM 1528 O O . ASN A 1 201 ? 6.894 0.540 -13.242 1.00 98.94 201 ASN A O 1
ATOM 1532 N N . TYR A 1 202 ? 4.732 0.878 -12.745 1.00 98.94 202 TYR A N 1
ATOM 1533 C CA . TYR A 1 202 ? 4.645 2.195 -13.355 1.00 98.94 202 TYR A CA 1
ATOM 1534 C C . TYR A 1 202 ? 4.867 3.282 -12.300 1.00 98.94 202 TYR A C 1
ATOM 1536 O O . TYR A 1 202 ? 4.241 3.275 -11.234 1.00 98.94 202 TYR A O 1
ATOM 1544 N N . TRP A 1 203 ? 5.707 4.256 -12.640 1.00 98.88 203 TRP A N 1
ATOM 1545 C CA . TRP A 1 203 ? 6.087 5.367 -11.774 1.00 98.88 203 TRP A CA 1
ATOM 1546 C C . TRP A 1 203 ? 5.815 6.679 -12.508 1.00 98.88 203 TRP A C 1
ATOM 1548 O O . TRP A 1 203 ? 6.469 6.988 -13.501 1.00 98.88 203 TRP A O 1
ATOM 1558 N N . SER A 1 204 ? 4.871 7.487 -12.023 1.00 98.75 204 SER A N 1
ATOM 1559 C CA . SER A 1 204 ? 4.492 8.736 -12.711 1.00 98.75 204 SER A CA 1
ATOM 1560 C C . SER A 1 204 ? 5.603 9.792 -12.796 1.00 98.75 204 SER A C 1
ATOM 1562 O O . SER A 1 204 ? 5.442 10.801 -13.475 1.00 98.75 204 SER A O 1
ATOM 1564 N N . ASP A 1 205 ? 6.686 9.612 -12.047 1.00 98.56 205 ASP A N 1
ATOM 1565 C CA . ASP A 1 205 ? 7.880 10.458 -12.005 1.00 98.56 205 ASP A CA 1
ATOM 1566 C C . ASP A 1 205 ? 9.099 9.806 -12.685 1.00 98.56 205 ASP A C 1
ATOM 1568 O O . ASP A 1 205 ? 10.188 10.388 -12.671 1.00 98.56 205 ASP A O 1
ATOM 1572 N N . TYR A 1 206 ? 8.947 8.621 -13.289 1.00 98.69 206 TYR A N 1
ATOM 1573 C CA . TYR A 1 206 ? 10.005 8.025 -14.096 1.00 98.69 206 TYR A CA 1
ATOM 1574 C C . TYR A 1 206 ? 10.175 8.796 -15.403 1.00 98.69 206 TYR A C 1
ATOM 1576 O O . TYR A 1 206 ? 9.245 8.953 -16.187 1.00 98.69 206 TYR A O 1
ATOM 1584 N N . ASN A 1 207 ? 11.397 9.274 -15.629 1.00 97.62 207 ASN A N 1
ATOM 1585 C CA . ASN A 1 207 ? 11.769 10.082 -16.791 1.00 97.62 207 ASN A CA 1
ATOM 1586 C C . ASN A 1 207 ? 12.844 9.391 -17.652 1.00 97.62 207 ASN A C 1
ATOM 1588 O O . ASN A 1 207 ? 13.608 10.068 -18.342 1.00 97.62 207 ASN A O 1
ATOM 1592 N N . GLY A 1 208 ? 12.971 8.062 -17.549 1.00 97.81 208 GLY A N 1
ATOM 1593 C CA . GLY A 1 208 ? 13.902 7.284 -18.366 1.00 97.81 208 GLY A CA 1
ATOM 1594 C C . GLY A 1 208 ? 13.463 7.185 -19.830 1.00 97.81 208 GLY A C 1
ATOM 1595 O O . GLY A 1 208 ? 12.382 7.634 -20.209 1.00 97.81 208 GLY A O 1
ATOM 1596 N N . SER A 1 209 ? 14.333 6.613 -20.660 1.00 98.06 209 SER A N 1
ATOM 1597 C CA . SER A 1 209 ? 14.043 6.296 -22.060 1.00 98.06 209 SER A CA 1
ATOM 1598 C C . SER A 1 209 ? 13.667 4.826 -22.230 1.00 98.06 209 SER A C 1
ATOM 1600 O O . SER A 1 209 ? 13.994 4.012 -21.376 1.00 98.06 209 SER A O 1
ATOM 1602 N N . ASP A 1 210 ? 13.025 4.514 -23.350 1.00 98.38 210 ASP A N 1
ATOM 1603 C CA . ASP A 1 210 ? 12.743 3.158 -23.836 1.00 98.38 210 ASP A CA 1
ATOM 1604 C C . ASP A 1 210 ? 13.226 3.099 -25.292 1.00 98.38 210 ASP A C 1
ATOM 1606 O O . ASP A 1 210 ? 12.506 3.410 -26.245 1.00 98.38 210 ASP A O 1
ATOM 1610 N N . ILE A 1 211 ? 14.533 2.897 -25.449 1.00 98.56 211 ILE A N 1
ATOM 1611 C CA . ILE A 1 211 ? 15.247 2.829 -26.734 1.00 98.56 211 ILE A CA 1
ATOM 1612 C C . ILE A 1 211 ? 15.782 1.412 -26.958 1.00 98.56 211 ILE A C 1
ATOM 1614 O O . ILE A 1 211 ? 16.034 1.014 -28.107 1.00 98.56 211 ILE A O 1
ATOM 1618 N N . PHE A 1 212 ? 15.984 0.667 -25.877 1.00 98.44 212 PHE A N 1
ATOM 1619 C CA . PHE A 1 212 ? 16.499 -0.682 -25.863 1.00 98.44 212 PHE A CA 1
ATOM 1620 C C . PHE A 1 212 ? 15.459 -1.667 -25.326 1.00 98.44 212 PHE A C 1
ATOM 1622 O O . PHE A 1 212 ? 14.406 -1.309 -24.829 1.00 98.44 212 PHE A O 1
ATOM 1629 N N . SER A 1 213 ? 15.775 -2.942 -25.504 1.00 98.38 213 SER A N 1
ATOM 1630 C CA . SER A 1 213 ? 14.968 -4.075 -25.086 1.00 98.38 213 SER A CA 1
ATOM 1631 C C . SER A 1 213 ? 15.856 -5.218 -24.610 1.00 98.38 213 SER A C 1
ATOM 1633 O O . SER A 1 213 ? 17.100 -5.173 -24.657 1.00 98.38 213 SER A O 1
ATOM 1635 N N . GLY A 1 214 ? 15.202 -6.293 -24.176 1.00 97.75 214 GLY A N 1
ATOM 1636 C CA . GLY A 1 214 ? 15.850 -7.520 -23.737 1.00 97.75 214 GLY A CA 1
ATOM 1637 C C . GLY A 1 214 ? 16.221 -7.505 -22.252 1.00 97.75 214 GLY A C 1
ATOM 1638 O O . GLY A 1 214 ? 16.145 -6.482 -21.575 1.00 97.75 214 GLY A O 1
ATOM 1639 N N . PRO A 1 215 ? 16.692 -8.643 -21.714 1.00 97.44 215 PRO A N 1
ATOM 1640 C CA . PRO A 1 215 ? 16.905 -8.806 -20.273 1.00 97.44 215 PRO A CA 1
ATOM 1641 C C . PRO A 1 215 ? 17.958 -7.863 -19.676 1.00 97.44 215 PRO A C 1
ATOM 1643 O O . PRO A 1 215 ? 17.980 -7.673 -18.461 1.00 97.44 215 PRO A O 1
ATOM 1646 N N . TYR A 1 216 ? 18.818 -7.277 -20.512 1.00 96.75 216 TYR A N 1
ATOM 1647 C CA . TYR A 1 216 ? 19.863 -6.334 -20.112 1.00 96.75 216 TYR A CA 1
ATOM 1648 C C . TYR A 1 216 ? 19.628 -4.909 -20.622 1.00 96.75 216 TYR A C 1
ATOM 1650 O O . TYR A 1 216 ? 20.531 -4.089 -20.469 1.00 96.75 216 TYR A O 1
ATOM 1658 N N . GLN A 1 217 ? 18.478 -4.634 -21.254 1.00 97.56 217 GLN A N 1
ATOM 1659 C CA . GLN A 1 217 ? 18.136 -3.317 -21.801 1.00 97.56 217 GLN A CA 1
ATOM 1660 C C . GLN A 1 217 ? 19.250 -2.743 -22.697 1.00 97.56 217 GLN A C 1
ATOM 1662 O O . GLN A 1 217 ? 19.741 -1.630 -22.520 1.00 97.56 217 GLN A O 1
ATOM 1667 N N . ASN A 1 218 ? 19.731 -3.566 -23.637 1.00 97.50 218 ASN A N 1
ATOM 1668 C CA . ASN A 1 218 ? 20.877 -3.240 -24.496 1.00 97.50 218 ASN A CA 1
ATOM 1669 C C . ASN A 1 218 ? 20.722 -3.678 -25.963 1.00 97.50 218 ASN A C 1
ATOM 1671 O O . ASN A 1 218 ? 21.667 -3.558 -26.747 1.00 97.50 218 ASN A O 1
ATOM 1675 N N . ILE A 1 219 ? 19.548 -4.182 -26.346 1.00 98.12 219 ILE A N 1
ATOM 1676 C CA . ILE A 1 219 ? 19.216 -4.532 -27.729 1.00 98.12 219 ILE A CA 1
ATOM 1677 C C . ILE A 1 219 ? 18.393 -3.387 -28.307 1.00 98.12 219 ILE A C 1
ATOM 1679 O O . ILE A 1 219 ? 17.374 -3.039 -27.739 1.00 98.12 219 ILE A O 1
ATOM 1683 N N . THR A 1 220 ? 18.807 -2.773 -29.415 1.00 98.12 220 THR A N 1
ATOM 1684 C CA . THR A 1 220 ? 18.065 -1.638 -29.994 1.00 98.12 220 THR A CA 1
ATOM 1685 C C . THR A 1 220 ? 16.626 -2.010 -30.363 1.00 98.12 220 THR A C 1
ATOM 1687 O O . THR A 1 220 ? 16.406 -2.992 -31.074 1.00 98.12 220 THR A O 1
ATOM 1690 N N . GLY A 1 221 ? 15.680 -1.162 -29.958 1.00 97.81 221 GLY A N 1
ATOM 1691 C CA . GLY A 1 221 ? 14.243 -1.310 -30.178 1.00 97.81 221 GLY A CA 1
ATOM 1692 C C . GLY A 1 221 ? 13.499 -1.221 -28.851 1.00 97.81 221 GLY A C 1
ATOM 1693 O O . GLY A 1 221 ? 13.904 -1.893 -27.913 1.00 97.81 221 GLY A O 1
ATOM 1694 N N . SER A 1 222 ? 12.443 -0.410 -28.806 1.00 97.88 222 SER A N 1
ATOM 1695 C CA . SER A 1 222 ? 11.615 -0.175 -27.620 1.00 97.88 222 SER A CA 1
ATOM 1696 C C . SER A 1 222 ? 10.664 -1.336 -27.333 1.00 97.88 222 SER A C 1
ATOM 1698 O O . SER A 1 222 ? 10.116 -1.916 -28.281 1.00 97.88 222 SER A O 1
ATOM 1700 N N . ASP A 1 223 ? 10.392 -1.618 -26.063 1.00 98.19 223 ASP A N 1
ATOM 1701 C CA . ASP A 1 223 ? 9.483 -2.693 -25.640 1.00 98.19 223 ASP A CA 1
ATOM 1702 C C . ASP A 1 223 ? 8.471 -2.308 -24.543 1.00 98.19 223 ASP A C 1
ATOM 1704 O O . ASP A 1 223 ? 7.698 -3.159 -24.095 1.00 98.19 223 ASP A O 1
ATOM 1708 N N . GLY A 1 224 ? 8.398 -1.027 -24.172 1.00 98.31 224 GLY A N 1
ATOM 1709 C CA . GLY A 1 224 ? 7.512 -0.526 -23.122 1.00 98.31 224 GLY A CA 1
ATOM 1710 C C . GLY A 1 224 ? 8.099 -0.637 -21.713 1.00 98.31 224 GLY A C 1
ATOM 1711 O O . GLY A 1 224 ? 7.412 -0.287 -20.747 1.00 98.31 224 GLY A O 1
ATOM 1712 N N . ILE A 1 225 ? 9.346 -1.098 -21.581 1.00 98.75 225 ILE A N 1
ATOM 1713 C CA . ILE A 1 225 ? 10.113 -1.129 -20.337 1.00 98.75 225 ILE A CA 1
ATOM 1714 C C . ILE A 1 225 ? 11.221 -0.079 -20.427 1.00 98.75 225 ILE A C 1
ATOM 1716 O O . ILE A 1 225 ? 11.923 0.037 -21.422 1.00 98.75 225 ILE A O 1
ATOM 1720 N N . GLY A 1 226 ? 11.395 0.697 -19.366 1.00 98.62 226 GLY A N 1
ATOM 1721 C CA . GLY A 1 226 ? 12.444 1.696 -19.299 1.00 98.62 226 GLY A CA 1
ATOM 1722 C C . GLY A 1 226 ? 13.849 1.086 -19.280 1.00 98.62 226 GLY A C 1
ATOM 1723 O O . GLY A 1 226 ? 14.135 0.149 -18.532 1.00 98.62 226 GLY A O 1
ATOM 1724 N N . ASP A 1 227 ? 14.759 1.697 -20.037 1.00 98.62 227 ASP A N 1
ATOM 1725 C CA . ASP A 1 227 ? 16.149 1.258 -20.220 1.00 98.62 227 ASP A CA 1
ATOM 1726 C C . ASP A 1 227 ? 16.983 1.351 -18.929 1.00 98.62 227 ASP A C 1
ATOM 1728 O O . ASP A 1 227 ? 18.053 0.748 -18.801 1.00 98.62 227 ASP A O 1
ATOM 1732 N N . THR A 1 228 ? 16.538 2.180 -17.980 1.00 98.31 228 THR A N 1
ATOM 1733 C CA . THR A 1 228 ? 17.248 2.450 -16.723 1.00 98.31 228 THR A CA 1
ATOM 1734 C C . THR A 1 228 ? 16.415 2.049 -15.508 1.00 98.31 228 THR A C 1
ATOM 1736 O O . THR A 1 228 ? 15.236 2.401 -15.457 1.00 98.31 228 THR A O 1
ATOM 1739 N N . PRO A 1 229 ? 17.003 1.387 -14.495 1.00 98.69 229 PRO A N 1
ATOM 1740 C CA . PRO A 1 229 ? 16.289 1.063 -13.263 1.00 98.69 229 PRO A CA 1
ATOM 1741 C C . PRO A 1 229 ? 15.741 2.298 -12.533 1.00 98.69 229 PRO A C 1
ATOM 1743 O O . PRO A 1 229 ? 16.402 3.339 -12.480 1.00 98.69 229 PRO A O 1
ATOM 1746 N N . TYR A 1 230 ? 14.583 2.152 -11.891 1.00 98.75 230 TYR A N 1
ATOM 1747 C CA . TYR A 1 230 ? 14.043 3.121 -10.939 1.00 98.75 230 TYR A CA 1
ATOM 1748 C C . TYR A 1 230 ? 14.525 2.768 -9.523 1.00 98.75 230 TYR A C 1
ATOM 1750 O O . TYR A 1 230 ? 14.290 1.666 -9.028 1.00 98.75 230 TYR A O 1
ATOM 1758 N N . ASN A 1 231 ? 15.220 3.692 -8.856 1.00 98.38 231 ASN A N 1
ATOM 1759 C CA . ASN A 1 231 ? 15.711 3.476 -7.492 1.00 98.38 231 ASN A CA 1
ATOM 1760 C C . ASN A 1 231 ? 14.600 3.730 -6.468 1.00 98.38 231 ASN A C 1
ATOM 1762 O O . ASN A 1 231 ? 13.966 4.784 -6.493 1.00 98.38 231 ASN A O 1
ATOM 1766 N N . ILE A 1 232 ? 14.423 2.811 -5.522 1.00 98.62 232 ILE A N 1
ATOM 1767 C CA . ILE A 1 232 ? 13.470 2.972 -4.423 1.00 98.62 232 ILE A CA 1
ATOM 1768 C C . ILE A 1 232 ? 14.149 3.736 -3.287 1.00 98.62 232 ILE A C 1
ATOM 1770 O O . ILE A 1 232 ? 15.290 3.446 -2.921 1.00 98.62 232 ILE A O 1
ATOM 1774 N N . SER A 1 233 ? 13.459 4.731 -2.726 1.00 98.06 233 SER A N 1
ATOM 1775 C CA . SER A 1 233 ? 13.979 5.477 -1.574 1.00 98.06 233 SER A CA 1
ATOM 1776 C C . SER A 1 233 ? 14.105 4.569 -0.345 1.00 98.06 233 SER A C 1
ATOM 1778 O O . SER A 1 233 ? 13.384 3.586 -0.227 1.00 98.06 233 SER A O 1
ATOM 1780 N N . GLY A 1 234 ? 14.966 4.923 0.610 1.00 96.25 234 GLY A N 1
ATOM 1781 C CA . GLY A 1 234 ? 15.132 4.181 1.865 1.00 96.25 234 GLY A CA 1
ATOM 1782 C C . GLY A 1 234 ? 16.499 3.512 2.008 1.00 96.25 234 GLY A C 1
ATOM 1783 O O . GLY A 1 234 ? 17.440 3.808 1.271 1.00 96.25 234 GLY A O 1
ATOM 1784 N N . GLY A 1 235 ? 16.627 2.664 3.028 1.00 96.12 235 GLY A N 1
ATOM 1785 C CA . GLY A 1 235 ? 17.891 2.045 3.431 1.00 96.12 235 GLY A CA 1
ATOM 1786 C C . GLY A 1 235 ? 18.191 0.697 2.770 1.00 96.12 235 GLY A C 1
ATOM 1787 O O . GLY A 1 235 ? 19.331 0.244 2.849 1.00 96.12 235 GLY A O 1
ATOM 1788 N N . ALA A 1 236 ? 17.218 0.066 2.099 1.00 95.94 236 ALA A N 1
ATOM 1789 C CA . ALA A 1 236 ? 17.393 -1.265 1.510 1.00 95.94 236 ALA A CA 1
ATOM 1790 C C . ALA A 1 236 ? 18.256 -1.266 0.233 1.00 95.94 236 ALA A C 1
ATOM 1792 O O . ALA A 1 236 ? 18.784 -2.306 -0.159 1.00 95.94 236 ALA A O 1
ATOM 1793 N N . GLY A 1 237 ? 18.399 -0.113 -0.435 1.00 96.44 237 GLY A N 1
ATOM 1794 C CA . GLY A 1 237 ? 19.054 -0.030 -1.747 1.00 96.44 237 GLY A CA 1
ATOM 1795 C C . GLY A 1 237 ? 18.284 -0.765 -2.852 1.00 96.44 237 GLY A C 1
ATOM 1796 O O . GLY A 1 237 ? 18.884 -1.211 -3.832 1.00 96.44 237 GLY A O 1
ATOM 1797 N N . ALA A 1 238 ? 16.970 -0.927 -2.672 1.00 97.75 238 ALA A N 1
ATOM 1798 C CA . ALA A 1 238 ? 16.092 -1.604 -3.611 1.00 97.75 238 ALA A CA 1
ATOM 1799 C C . ALA A 1 238 ? 15.883 -0.783 -4.892 1.00 97.75 238 ALA A C 1
ATOM 1801 O O . ALA A 1 238 ? 16.005 0.444 -4.916 1.00 97.75 238 ALA A O 1
ATOM 1802 N N . LYS A 1 239 ? 15.560 -1.483 -5.977 1.00 98.31 239 LYS A N 1
ATOM 1803 C CA . LYS A 1 239 ? 15.305 -0.900 -7.294 1.00 98.31 239 LYS A CA 1
ATOM 1804 C C . LYS A 1 239 ? 14.313 -1.757 -8.063 1.00 98.31 239 LYS A C 1
ATOM 1806 O O . LYS A 1 239 ? 14.340 -2.980 -7.944 1.00 98.31 239 LYS A O 1
ATOM 1811 N N . ASP A 1 240 ? 13.504 -1.096 -8.871 1.00 98.75 240 ASP A N 1
ATOM 1812 C CA . ASP A 1 240 ? 12.761 -1.704 -9.966 1.00 98.75 240 ASP A CA 1
ATOM 1813 C C . ASP A 1 240 ? 13.672 -1.682 -11.197 1.00 98.75 240 ASP A C 1
ATOM 1815 O O . ASP A 1 240 ? 14.056 -0.615 -11.681 1.00 98.75 240 ASP A O 1
ATOM 1819 N N . ASN A 1 241 ? 14.107 -2.854 -11.660 1.00 98.69 241 ASN A N 1
ATOM 1820 C CA . ASN A 1 241 ? 15.035 -2.949 -12.789 1.00 98.69 241 ASN A CA 1
ATOM 1821 C C . ASN A 1 241 ? 14.348 -2.787 -14.144 1.00 98.69 241 ASN A C 1
ATOM 1823 O O . ASN A 1 241 ? 15.045 -2.602 -15.140 1.00 98.69 241 ASN A O 1
ATOM 1827 N N . TYR A 1 242 ? 13.021 -2.879 -14.178 1.00 98.81 242 TYR A N 1
ATOM 1828 C CA . TYR A 1 242 ? 12.232 -2.916 -15.398 1.00 98.81 242 TYR A CA 1
ATOM 1829 C C . TYR A 1 242 ? 10.995 -2.011 -15.263 1.00 98.81 242 TYR A C 1
ATOM 1831 O O . TYR A 1 242 ? 9.873 -2.497 -15.431 1.00 98.81 242 TYR A O 1
ATOM 1839 N N . PRO A 1 243 ? 11.170 -0.708 -14.961 1.00 98.81 243 PRO A N 1
ATOM 1840 C CA . PRO A 1 243 ? 10.046 0.203 -14.772 1.00 98.81 243 PRO A CA 1
ATOM 1841 C C . PRO A 1 243 ? 9.209 0.279 -16.049 1.00 98.81 243 PRO A C 1
ATOM 1843 O O . PRO A 1 243 ? 9.746 0.337 -17.152 1.00 98.81 243 PRO A O 1
ATOM 1846 N N . LEU A 1 244 ? 7.888 0.274 -15.912 1.00 98.88 244 LEU A N 1
ATOM 1847 C CA . LEU A 1 244 ? 6.976 0.343 -17.049 1.00 98.88 244 LEU A CA 1
ATOM 1848 C C . LEU A 1 244 ? 6.875 1.779 -17.571 1.00 98.88 244 LEU A C 1
ATOM 1850 O O . LEU A 1 244 ? 6.771 2.724 -16.785 1.00 98.88 244 LEU A O 1
ATOM 1854 N N . MET A 1 245 ? 6.852 1.935 -18.896 1.00 98.62 245 MET A N 1
ATOM 1855 C CA . MET A 1 245 ? 6.694 3.242 -19.550 1.00 98.62 245 MET A CA 1
ATOM 1856 C C . MET A 1 245 ? 5.2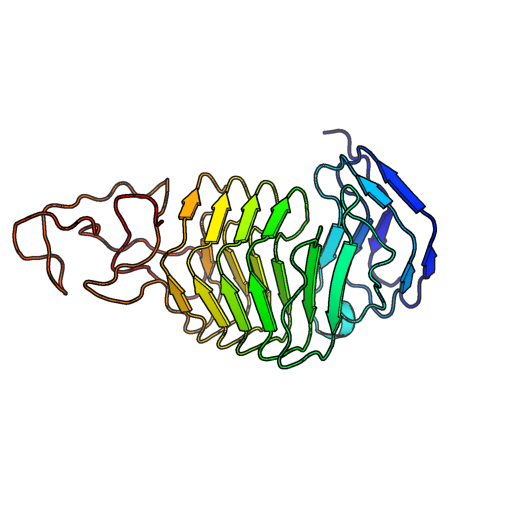55 3.765 -19.508 1.00 98.62 245 MET A C 1
ATOM 1858 O O . MET A 1 245 ? 5.035 4.972 -19.576 1.00 98.62 245 MET A O 1
ATOM 1862 N N . GLU A 1 246 ? 4.281 2.867 -19.364 1.00 98.44 246 GLU A N 1
ATOM 1863 C CA . GLU A 1 246 ? 2.853 3.177 -19.301 1.00 98.44 246 GLU A CA 1
ATOM 1864 C C . GLU A 1 246 ? 2.212 2.537 -18.060 1.00 98.44 246 GLU A C 1
ATOM 1866 O O . GLU A 1 246 ? 2.736 1.540 -17.548 1.00 98.44 246 GLU A O 1
ATOM 1871 N N . PRO A 1 247 ? 1.081 3.079 -17.568 1.00 98.44 247 PRO A N 1
ATOM 1872 C CA . PRO A 1 247 ? 0.330 2.468 -16.481 1.00 98.44 247 PRO A CA 1
ATOM 1873 C C . PRO A 1 247 ? -0.027 1.004 -16.764 1.00 98.44 247 PRO A C 1
ATOM 1875 O O . PRO A 1 247 ? -0.391 0.633 -17.879 1.00 98.44 247 PRO A O 1
ATOM 1878 N N . TRP A 1 248 ? 0.048 0.179 -15.725 1.00 97.19 248 TRP A N 1
ATOM 1879 C CA . TRP A 1 248 ? -0.373 -1.213 -15.754 1.00 97.19 248 TRP A CA 1
ATOM 1880 C C . TRP A 1 248 ? -1.900 -1.338 -15.666 1.00 97.19 248 TRP A C 1
ATOM 1882 O O . TRP A 1 248 ? -2.510 -0.743 -14.771 1.00 97.19 248 TRP A O 1
ATOM 1892 N N . GLY A 1 249 ? -2.478 -2.190 -16.520 1.00 90.88 249 GLY A N 1
ATOM 1893 C CA . GLY A 1 249 ? -3.905 -2.545 -16.509 1.00 90.88 249 GLY A CA 1
ATOM 1894 C C . GLY A 1 249 ? -4.780 -1.716 -17.439 1.00 90.88 249 GLY A C 1
ATOM 1895 O O . GLY A 1 249 ? -4.670 -0.472 -17.431 1.00 90.88 249 GLY A O 1
#